Protein 6RZ0 (pdb70)

InterPro domains:
  IPR001279 Metallo-beta-lactamase [PF00753] (13-165)
  IPR001279 Metallo-beta-lactamase [SM00849] (11-165)
  IPR017782 Hydroxyacylglutathione hydrolase [MF_01374] (1-251)
  IPR017782 Hydroxyacylglutathione hydrolase [PIRSF005457] (3-251)
  IPR017782 Hydroxyacylglutathione hydrolase [TIGR03413] (4-251)
  IPR032282 Hydroxyacylglutathione hydrolase, C-terminal domain [PF16123] (166-251)
  IPR035680 Hydroxyacylglutathione hydrolase, MBL domain [cd07723] (6-165)
  IPR036866 Ribonuclease Z/Hydroxyacylglutathione hydrolase-like [G3DSA:3.60.15.10] (1-251)
  IPR036866 Ribonuclease Z/Hydroxyacylglutathione hydrolase-like [SSF56281] (1-251)
  IPR050110 Glyoxalase II family hydroxyacylglutathione hydrolases [PTHR43705] (1-251)

GO terms:
  GO:0004416 hydroxyacylglutathione hydrolase activity (F, EXP)
  GO:0008270 zinc ion binding (F, IDA)
  GO:0004416 hydroxyacylglutathione hydrolase activity (F, IDA)
  GO:0009408 response to heat (P, IMP)

Organism: Escherichia coli (strain K12) (NCBI:txid83333)

Foldseek 3Di:
DDWDWFDDDPWWTWIWDADPVQEIETEQQLDQVSVVVVCVVRVHQYAEYEYFAADNSRQNNQVVVCVVRVNYAYEYDPRCPVRRHDHYDAAQDWDQDPNFIWHWHAQAFLHRRGIWTCTPQEIEREQADDQQEGHQRPHDDLLSSLVSVVVVLPPDQQHWYDYTGQCNLVSLVLLCVQVVPQPLSVVVNVVVVVCVVVPHGPGGDGSNSSCRHRVLNCLVPVSSQVSVCVPPHDDDSSVVSVVSSVSSVVD

Secondary structure (DSSP, 8-state):
-EEEEEEETTTEEEEEEE-TT-EEEEE--S-HHHHHHHHHHHT-EEEEEE--S--HHHHTTHHHHHHH-TT-EEEE-GGGGGGT-SEE--TT-EEEETTEEEEEEE--SSSTT-EEEEETTEEEEETTEETTEE---SSS-HHHHHHHHHHHHTS-TT-EEEESB--HHHHHHHHHHH-TT-HHHHHHHHHHHHHHHTT-----EEHHHHHHH-GGG-TT-HHHHHHHHTTS---SHHHHHHHHHHHHHH-

Structure (mmCIF, N/CA/C/O backbone):
data_6RZ0
#
_entry.id   6RZ0
#
_cell.length_a   59.382
_cell.length_b   63.383
_cell.length_c   72.726
_cell.angle_alpha   90.000
_cell.angle_beta   90.000
_cell.angle_gamma   90.000
#
_symmetry.space_group_name_H-M   'P 21 21 21'
#
loop_
_entity.id
_entity.type
_entity.pdbx_description
1 po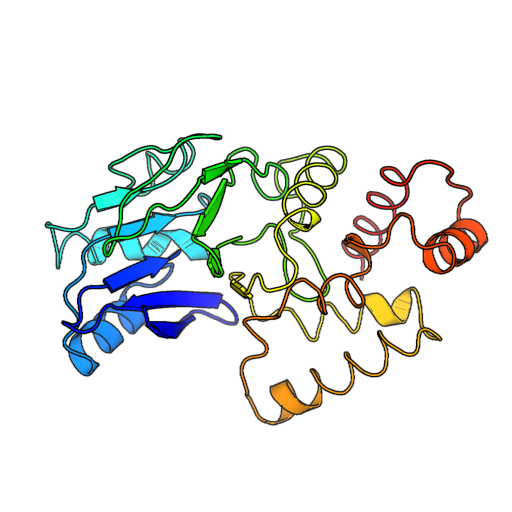lymer 'Hydroxyacylglutathione hydrolase GloB'
2 non-polymer GLYCEROL
3 non-polymer 'ZINC ION'
4 non-polymer '3-CYCLOHEXYL-1-PROPYLSULFONIC ACID'
5 non-polymer 'CHLORIDE ION'
6 water water
#
loop_
_atom_site.group_PDB
_atom_site.id
_atom_site.type_symbol
_atom_site.label_atom_id
_atom_site.label_alt_id
_atom_site.label_comp_id
_atom_site.label_asym_id
_atom_site.label_entity_id
_atom_site.label_seq_id
_atom_site.pdbx_PDB_ins_code
_atom_site.Cartn_x
_atom_site.Cartn_y
_atom_site.Cartn_z
_atom_site.occupancy
_atom_site.B_iso_or_equiv
_atom_site.auth_seq_id
_atom_site.auth_comp_id
_atom_site.auth_asym_id
_atom_site.auth_atom_id
_atom_site.pdbx_PDB_model_num
ATOM 1 N N . MET A 1 1 ? 33.981 29.280 40.002 1.00 15.51 1 MET A N 1
ATOM 2 C CA . MET A 1 1 ? 34.051 30.122 38.776 1.00 12.78 1 MET A CA 1
ATOM 3 C C . MET A 1 1 ? 34.008 29.226 37.541 1.00 13.37 1 MET A C 1
ATOM 4 O O . MET A 1 1 ? 34.302 28.028 37.607 1.00 16.15 1 MET A O 1
ATOM 20 N N . ASN A 1 2 ? 33.623 29.811 36.414 1.00 10.74 2 ASN A N 1
ATOM 21 C CA . ASN A 1 2 ? 33.520 29.111 35.147 1.00 9.43 2 ASN A CA 1
ATOM 22 C C . ASN A 1 2 ? 34.374 29.821 34.111 1.00 6.96 2 ASN A C 1
ATOM 23 O O . ASN A 1 2 ? 34.295 31.042 33.975 1.00 6.59 2 ASN A O 1
ATOM 34 N N . LEU A 1 3 ? 35.187 29.052 33.387 1.00 7.14 3 LEU A N 1
ATOM 35 C CA . LEU A 1 3 ? 36.125 29.593 32.418 1.00 6.42 3 LEU A CA 1
ATOM 36 C C . LEU A 1 3 ? 35.529 29.591 31.015 1.00 6.42 3 LEU A C 1
ATOM 37 O O . LEU A 1 3 ? 34.872 28.630 30.602 1.00 8.98 3 LEU A O 1
ATOM 53 N N . ASN A 1 4 ? 35.763 30.677 30.294 1.00 6.11 4 ASN A N 1
ATOM 54 C CA . ASN A 1 4 ? 35.307 30.890 28.935 1.00 6.29 4 ASN A CA 1
ATOM 55 C C . ASN A 1 4 ? 36.474 31.429 28.125 1.00 5.85 4 ASN A C 1
ATOM 56 O O . ASN A 1 4 ? 37.318 32.142 28.657 1.00 6.38 4 ASN A O 1
ATOM 67 N N . SER A 1 5 ? 36.496 31.121 26.831 1.00 6.50 5 SER A N 1
ATOM 68 C CA . SER A 1 5 ? 37.469 31.713 25.920 1.00 7.47 5 SER A CA 1
ATOM 69 C C . SER A 1 5 ? 36.760 32.503 24.829 1.00 6.57 5 SER A C 1
ATOM 70 O O . SER A 1 5 ? 35.726 32.070 24.307 1.00 9.14 5 SER A O 1
ATOM 78 N N . ILE A 1 6 ? 37.326 33.650 24.471 1.00 6.16 6 ILE A N 1
ATOM 79 C CA . ILE A 1 6 ? 36.834 34.473 23.373 1.00 6.31 6 ILE A CA 1
ATOM 80 C C . ILE A 1 6 ? 37.980 34.644 22.387 1.00 6.15 6 ILE A C 1
ATOM 81 O O . ILE A 1 6 ? 38.992 35.265 22.731 1.00 6.44 6 ILE A O 1
ATOM 97 N N . PRO A 1 7 ? 37.890 34.121 21.171 1.00 6.35 7 PRO A N 1
ATOM 98 C CA . PRO A 1 7 ? 38.973 34.339 20.207 1.00 6.90 7 PRO A CA 1
ATOM 99 C C . PRO A 1 7 ? 39.026 35.787 19.760 1.00 6.44 7 PRO A C 1
ATOM 100 O O . PRO A 1 7 ? 37.998 36.469 19.656 1.00 7.66 7 PRO A O 1
ATOM 111 N N . ALA A 1 8 ? 40.235 36.256 19.475 1.00 6.28 8 ALA A N 1
ATOM 112 C CA . ALA A 1 8 ? 40.416 37.602 18.944 1.00 6.58 8 ALA A CA 1
ATOM 113 C C . ALA A 1 8 ? 41.602 37.603 17.991 1.00 6.01 8 ALA A C 1
ATOM 114 O O . ALA A 1 8 ? 42.528 36.790 18.117 1.00 6.51 8 ALA A O 1
ATOM 121 N N . PHE A 1 9 ? 41.569 38.531 17.029 1.00 6.88 9 PHE A N 1
ATOM 122 C CA . PHE A 1 9 ? 42.643 38.663 16.048 1.00 8.00 9 PHE A CA 1
ATOM 123 C C . PHE A 1 9 ? 42.879 37.317 15.373 1.00 7.92 9 PHE A C 1
ATOM 124 O O . PHE A 1 9 ? 41.909 36.629 15.033 1.00 9.31 9 PHE A O 1
ATOM 141 N N . ASP A 1 10 ? 44.128 36.934 15.145 1.00 7.96 10 ASP A N 1
ATOM 142 C CA . ASP A 1 10 ? 44.394 35.690 14.439 1.00 8.36 10 ASP A CA 1
ATOM 143 C C . ASP A 1 10 ? 44.553 34.498 15.367 1.00 7.73 10 ASP A C 1
ATOM 144 O O . ASP A 1 10 ? 44.217 33.372 14.979 1.00 8.58 10 ASP A O 1
ATOM 153 N N . ASP A 1 11 ? 45.062 34.718 16.572 1.00 6.60 11 ASP A N 1
ATOM 154 C CA . ASP A 1 11 ? 45.390 33.593 17.447 1.00 6.15 11 ASP A CA 1
ATOM 155 C C . ASP A 1 11 ? 45.374 34.007 18.914 1.00 5.72 11 ASP A C 1
ATOM 156 O O . ASP A 1 11 ? 45.951 33.289 19.738 1.00 7.31 11 ASP A O 1
ATOM 165 N N . ASN A 1 12 ? 44.740 35.116 19.279 1.00 5.42 12 ASN A N 1
ATOM 166 C CA . ASN A 1 12 ? 44.594 35.459 20.681 1.00 5.20 12 ASN A CA 1
ATOM 167 C C . ASN A 1 12 ? 43.359 34.807 21.286 1.00 4.80 12 ASN A C 1
ATOM 168 O O . ASN A 1 12 ? 42.356 34.578 20.612 1.00 5.51 12 ASN A O 1
ATOM 179 N N . TYR A 1 13 ? 43.438 34.550 22.587 1.00 5.14 13 TYR A N 1
ATOM 180 C CA . TYR A 1 13 ? 42.269 34.252 23.402 1.00 5.06 13 TYR A CA 1
ATOM 181 C C . TYR A 1 13 ? 42.142 35.287 24.507 1.00 4.55 13 TYR A C 1
ATOM 182 O O . TYR A 1 13 ? 43.130 35.633 25.165 1.00 5.15 13 TYR A O 1
ATOM 200 N N . ILE A 1 14 ? 40.916 35.755 24.700 1.00 4.67 14 ILE A N 1
ATOM 201 C CA . ILE A 1 14 ? 40.535 36.619 25.806 1.00 4.60 14 ILE A CA 1
ATOM 202 C C . ILE A 1 14 ? 39.802 35.699 26.776 1.00 4.66 14 ILE A C 1
ATOM 203 O O . ILE A 1 14 ? 38.669 35.280 26.509 1.00 5.89 14 ILE A O 1
ATOM 219 N N . TRP A 1 15 ? 40.460 35.322 27.871 1.00 4.65 15 TRP A N 1
ATOM 220 C CA . TRP A 1 15 ? 39.836 34.455 28.866 1.00 4.45 15 TRP A CA 1
ATOM 221 C C . TRP A 1 15 ? 38.873 35.265 29.718 1.00 4.45 15 TRP A C 1
ATOM 222 O O . TRP A 1 15 ? 39.152 36.412 30.065 1.00 5.01 15 TRP A O 1
ATOM 243 N N . VAL A 1 16 ? 37.751 34.655 30.068 1.00 4.60 16 VAL A N 1
ATOM 244 C CA . VAL A 1 16 ? 36.769 35.259 30.956 1.00 4.96 16 VAL A CA 1
ATOM 245 C C . VAL A 1 16 ? 36.390 34.233 32.010 1.00 4.81 16 VAL A C 1
ATOM 246 O O . VAL A 1 16 ? 36.035 33.101 31.672 1.00 6.18 16 VAL A O 1
ATOM 259 N N . LEU A 1 17 ? 36.471 34.613 33.277 1.00 5.04 17 LEU A N 1
ATOM 260 C CA . LEU A 1 17 ? 35.888 33.830 34.351 1.00 5.20 17 LEU A CA 1
ATOM 261 C C . LEU A 1 17 ? 34.576 34.482 34.754 1.00 5.47 17 LEU A C 1
ATOM 262 O O . LEU A 1 17 ? 34.502 35.706 34.873 1.00 5.62 17 LEU A O 1
ATOM 278 N N . ASN A 1 18 ? 33.543 33.674 34.978 1.00 6.06 18 ASN A N 1
ATOM 279 C CA . ASN A 1 18 ? 32.284 34.196 35.490 1.00 6.90 18 ASN A CA 1
ATOM 280 C C . ASN A 1 18 ? 31.860 33.427 36.732 1.00 7.32 18 ASN A C 1
ATOM 281 O O . ASN A 1 18 ? 32.163 32.236 36.887 1.00 8.31 18 ASN A O 1
ATOM 292 N N . ASP A 1 19 ? 31.164 34.122 37.632 1.00 7.54 19 ASP A N 1
ATOM 293 C CA . ASP A 1 19 ? 30.546 33.484 38.784 1.00 9.22 19 ASP A CA 1
ATOM 294 C C . ASP A 1 19 ? 29.107 33.093 38.452 1.00 9.12 19 ASP A C 1
ATOM 295 O O . ASP A 1 19 ? 28.612 33.303 37.342 1.00 8.99 19 ASP A O 1
ATOM 304 N N . GLU A 1 20 ? 28.419 32.497 39.429 1.00 10.58 20 GLU A N 1
ATOM 305 C CA . GLU A 1 20 ? 27.101 31.939 39.155 1.00 12.64 20 GLU A CA 1
ATOM 306 C C . GLU A 1 20 ? 26.096 33.020 38.785 1.00 12.07 20 GLU A C 1
ATOM 307 O O . GLU A 1 20 ? 25.161 32.757 38.020 1.00 16.99 20 GLU A O 1
ATOM 314 N N . ALA A 1 21 ? 26.267 34.232 39.304 1.00 11.05 21 ALA A N 1
ATOM 315 C CA . ALA A 1 21 ? 25.364 35.326 38.985 1.00 12.28 21 ALA A CA 1
ATOM 316 C C . ALA A 1 21 ? 25.694 35.989 37.662 1.00 11.35 21 ALA A C 1
ATOM 317 O O . ALA A 1 21 ? 24.908 36.824 37.191 1.00 14.27 21 ALA A O 1
ATOM 324 N N . GLY A 1 22 ? 26.827 35.657 37.064 1.00 9.15 22 GLY A N 1
ATOM 325 C CA . GLY A 1 22 ? 27.237 36.271 35.825 1.00 9.32 22 GLY A CA 1
ATOM 326 C C . GLY A 1 22 ? 28.239 37.391 35.951 1.00 6.76 22 GLY A C 1
ATOM 327 O O . GLY A 1 22 ? 28.595 37.993 34.931 1.00 7.41 22 GLY A O 1
ATOM 331 N N A ARG A 1 23 ? 28.691 37.719 37.160 0.60 6.73 23 ARG A N 1
ATOM 332 N N B ARG A 1 23 ? 28.720 37.695 37.153 0.40 6.36 23 ARG A N 1
ATOM 333 C CA A ARG A 1 23 ? 29.792 38.665 37.276 0.60 6.18 23 ARG A CA 1
ATOM 334 C CA B ARG A 1 23 ? 29.798 38.665 37.277 0.40 6.18 23 ARG A CA 1
ATOM 335 C C A ARG A 1 23 ? 31.006 38.073 36.573 0.60 5.58 23 ARG A C 1
ATOM 336 C C B ARG A 1 23 ? 31.061 38.086 36.657 0.40 6.27 23 ARG A C 1
ATOM 337 O O A ARG A 1 23 ? 31.194 36.850 36.561 0.60 6.62 23 ARG A O 1
ATOM 338 O O B ARG A 1 23 ? 31.350 36.894 36.814 0.40 5.36 23 ARG A O 1
ATOM 379 N N . CYS A 1 24 ? 31.837 38.927 35.977 1.00 5.27 24 CYS A N 1
ATOM 380 C CA . CYS A 1 24 ? 32.931 38.408 35.176 1.00 5.45 24 CYS A CA 1
ATOM 381 C C . CYS A 1 24 ? 34.222 39.203 35.280 1.00 4.88 24 CYS A C 1
ATOM 382 O O . CYS A 1 24 ? 34.247 40.409 35.546 1.00 6.04 24 CYS A O 1
ATOM 390 N N . LEU A 1 25 ? 35.302 38.458 35.065 1.00 4.70 25 LEU A N 1
ATOM 391 C CA . LEU A 1 25 ? 36.676 38.921 35.003 1.00 4.66 25 LEU A CA 1
ATOM 392 C C . LEU A 1 25 ? 37.173 38.650 33.592 1.00 4.55 25 LEU A C 1
ATOM 393 O O . LEU A 1 25 ? 37.047 37.527 33.099 1.00 5.42 25 LEU A O 1
ATOM 409 N N . ILE A 1 26 ? 37.739 39.662 32.952 1.00 4.16 26 ILE A N 1
ATOM 410 C CA . ILE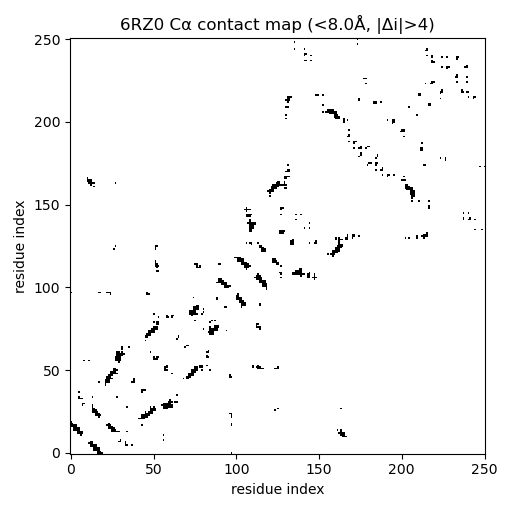 A 1 26 ? 38.163 39.615 31.557 1.00 4.20 26 ILE A CA 1
ATOM 411 C C . ILE A 1 26 ? 39.674 39.788 31.514 1.00 4.20 26 ILE A C 1
ATOM 412 O O . ILE A 1 26 ? 40.192 40.774 32.051 1.00 5.03 26 ILE A O 1
ATOM 428 N N . VAL A 1 27 ? 40.385 38.870 30.863 1.00 4.11 27 VAL A N 1
ATOM 429 C CA . VAL A 1 27 ? 41.844 38.871 30.869 1.00 4.35 27 VAL A CA 1
ATOM 430 C C . VAL A 1 27 ? 42.365 39.262 29.488 1.00 3.94 27 VAL A C 1
ATOM 431 O O . VAL A 1 27 ? 42.056 38.604 28.490 1.00 4.66 27 VAL A O 1
ATOM 444 N N . ASP A 1 28 ? 43.173 40.318 29.439 1.00 4.26 28 ASP A N 1
ATOM 445 C CA . ASP A 1 28 ? 43.870 40.744 28.226 1.00 4.50 28 ASP A CA 1
ATOM 446 C C . ASP A 1 28 ? 42.940 40.943 27.025 1.00 4.12 28 ASP A C 1
ATOM 447 O O . ASP A 1 28 ? 43.133 40.327 25.972 1.00 4.70 28 ASP A O 1
ATOM 456 N N . PRO A 1 29 ? 41.950 41.817 27.145 1.00 4.00 29 PRO A N 1
ATOM 457 C CA . PRO A 1 29 ? 41.042 42.079 26.020 1.00 5.09 29 PRO A CA 1
ATOM 458 C C . PRO A 1 29 ? 41.669 42.986 24.974 1.00 5.00 29 PRO A C 1
ATOM 459 O O . PRO A 1 29 ? 41.602 44.219 25.079 1.00 6.21 29 PRO A O 1
ATOM 470 N N . GLY A 1 30 ? 42.278 42.401 23.942 1.00 5.14 30 GLY A N 1
ATOM 471 C CA . GLY A 1 30 ? 42.914 43.202 22.918 1.00 6.26 30 GLY A CA 1
ATOM 472 C C . GLY A 1 30 ? 41.955 43.818 21.927 1.00 5.89 30 GLY A C 1
ATOM 473 O O . GLY A 1 30 ? 42.300 44.814 21.282 1.00 6.82 30 GLY A O 1
ATOM 477 N N A ASP A 1 31 ? 40.775 43.226 21.764 0.70 6.07 31 ASP A N 1
ATOM 478 N N B ASP A 1 31 ? 40.748 43.262 21.818 0.30 6.03 31 ASP A N 1
ATOM 479 C CA A ASP A 1 31 ? 39.732 43.720 20.873 0.70 7.19 31 ASP A CA 1
ATOM 480 C CA B ASP A 1 31 ? 39.734 43.710 20.866 0.30 6.82 31 ASP A CA 1
ATOM 481 C C A ASP A 1 31 ? 38.450 43.757 21.688 0.70 6.55 31 ASP A C 1
ATOM 482 C C B ASP A 1 31 ? 38.400 43.741 21.602 0.30 6.82 31 ASP A C 1
ATOM 483 O O A ASP A 1 31 ? 38.018 42.724 22.211 0.70 7.14 31 ASP A O 1
ATOM 484 O O B ASP A 1 31 ? 37.852 42.687 21.936 0.30 6.33 31 ASP A O 1
ATOM 501 N N . ALA A 1 32 ? 37.849 44.937 21.811 1.00 6.71 32 ALA A N 1
ATOM 502 C CA . ALA A 1 32 ? 36.658 45.056 22.639 1.00 7.49 32 ALA A CA 1
ATOM 503 C C . ALA A 1 32 ? 35.448 44.402 21.987 1.00 7.37 32 ALA A C 1
ATOM 504 O O . ALA A 1 32 ? 34.549 43.927 22.692 1.00 8.03 32 ALA A O 1
ATOM 511 N N . GLU A 1 33 ? 35.389 44.370 20.658 1.00 7.96 33 GLU A N 1
ATOM 512 C CA . GLU A 1 33 ? 34.158 43.969 19.978 1.00 8.85 33 GLU A CA 1
ATOM 513 C C . GLU A 1 33 ? 33.704 42.563 20.342 1.00 7.64 33 GLU A C 1
ATOM 514 O O . GLU A 1 33 ? 32.533 42.393 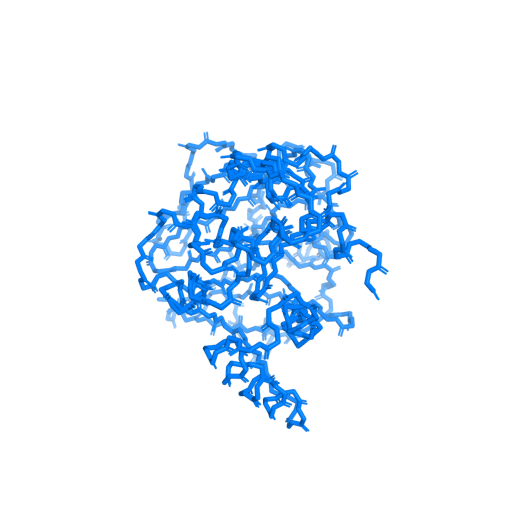20.730 1.00 8.09 33 GLU A O 1
ATOM 526 N N . PRO A 1 34 ? 34.534 41.525 20.235 1.00 7.51 34 PRO A N 1
ATOM 527 C CA . PRO A 1 34 ? 34.045 40.188 20.610 1.00 8.41 34 PRO A CA 1
ATOM 528 C C . PRO A 1 34 ? 33.748 40.068 22.090 1.00 6.59 34 PRO A C 1
ATOM 529 O O . PRO A 1 34 ? 32.918 39.233 22.476 1.00 7.67 34 PRO A O 1
ATOM 540 N N . VAL A 1 35 ? 34.399 40.880 22.926 1.00 6.72 35 VAL A N 1
ATOM 541 C CA . VAL A 1 35 ? 34.115 40.855 24.360 1.00 6.46 35 VAL A CA 1
ATOM 542 C C . VAL A 1 35 ? 32.745 41.456 24.636 1.00 6.41 35 VAL A C 1
ATOM 543 O O . VAL A 1 35 ? 31.938 40.884 25.377 1.00 6.58 35 VAL A O 1
ATOM 556 N N . LEU A 1 36 ? 32.459 42.625 24.053 1.00 6.80 36 LEU A N 1
ATOM 557 C CA . LEU A 1 36 ? 31.145 43.234 24.213 1.00 7.31 36 LEU A CA 1
ATOM 558 C C . LEU A 1 36 ? 30.057 42.294 23.722 1.00 7.27 36 LEU A C 1
ATOM 559 O O . LEU A 1 36 ? 28.992 42.176 24.346 1.00 7.87 36 LEU A O 1
ATOM 575 N N . ASN A 1 37 ? 30.303 41.608 22.600 1.00 7.61 37 ASN A N 1
ATOM 576 C CA . ASN A 1 37 ? 29.313 40.676 22.082 1.00 8.47 37 ASN A CA 1
ATOM 577 C C . ASN A 1 37 ? 29.078 39.528 23.054 1.00 7.66 37 ASN A C 1
ATOM 578 O O . ASN A 1 37 ? 27.932 39.128 23.283 1.00 8.32 37 ASN A O 1
ATOM 589 N N . ALA A 1 38 ? 30.149 38.983 23.629 1.00 7.63 38 ALA A N 1
ATOM 590 C CA . ALA A 1 38 ? 30.003 37.865 24.558 1.00 7.60 38 ALA A CA 1
ATOM 591 C C . ALA A 1 38 ? 29.344 38.308 25.860 1.00 6.73 38 ALA A C 1
ATOM 592 O O . ALA A 1 38 ? 28.546 37.564 26.440 1.00 7.39 38 ALA A O 1
ATOM 599 N N . ILE A 1 39 ? 29.682 39.503 26.350 1.00 6.32 39 ILE A N 1
ATOM 600 C CA . ILE A 1 39 ? 29.034 40.013 27.556 1.00 6.72 39 ILE A CA 1
ATOM 601 C C . ILE A 1 39 ? 27.528 40.075 27.346 1.00 7.19 39 ILE A C 1
ATOM 602 O O . ILE A 1 39 ? 26.738 39.634 28.193 1.00 7.61 39 ILE A O 1
ATOM 618 N N . ALA A 1 40 ? 27.103 40.621 26.204 1.00 7.60 40 ALA A N 1
ATOM 619 C CA . ALA A 1 40 ? 25.678 40.738 25.925 1.00 8.65 40 ALA A CA 1
ATOM 620 C C . ALA A 1 40 ? 25.035 39.368 25.756 1.00 9.16 40 ALA A C 1
ATOM 621 O O . ALA A 1 40 ? 23.946 39.120 26.286 1.00 10.59 40 ALA A O 1
ATOM 628 N N . ALA A 1 41 ? 25.690 38.459 25.028 1.00 8.76 41 ALA A N 1
ATOM 629 C CA . ALA A 1 41 ? 25.088 37.161 24.757 1.00 9.87 41 ALA A CA 1
ATOM 630 C C . ALA A 1 41 ? 24.901 36.354 26.032 1.00 9.30 41 ALA A C 1
ATOM 631 O O . ALA A 1 41 ? 23.963 35.553 26.132 1.00 12.02 41 ALA A O 1
ATOM 638 N N . ASN A 1 42 ? 25.776 36.543 27.009 1.00 8.93 42 ASN A N 1
ATOM 639 C CA . ASN A 1 42 ? 25.747 35.781 28.248 1.00 9.97 42 ASN A CA 1
ATOM 640 C C . ASN A 1 42 ? 25.182 36.558 29.420 1.00 9.73 42 ASN A C 1
ATOM 641 O O . ASN A 1 42 ? 25.118 36.018 30.532 1.00 11.91 42 ASN A O 1
ATOM 652 N N . ASN A 1 43 ? 24.763 37.794 29.199 1.00 8.70 43 ASN A N 1
ATOM 653 C CA . ASN A 1 43 ? 24.255 38.658 30.262 1.00 9.38 43 ASN A CA 1
ATOM 654 C C . ASN A 1 43 ? 25.264 38.840 31.392 1.00 9.07 43 ASN A C 1
ATOM 655 O O . ASN A 1 43 ? 24.883 38.993 32.561 1.00 10.96 43 ASN A O 1
ATOM 666 N N . TRP A 1 44 ? 26.544 38.872 31.058 1.00 6.76 44 TRP A N 1
ATOM 667 C CA . TRP A 1 44 ? 27.557 39.027 32.083 1.00 6.51 44 TRP A CA 1
ATOM 668 C C . TRP A 1 44 ? 27.552 40.442 32.657 1.00 5.80 44 TRP A C 1
ATOM 669 O O . TRP A 1 44 ? 27.135 41.416 32.013 1.00 6.84 44 TRP A O 1
ATOM 690 N N . GLN A 1 45 ? 28.051 40.538 33.892 1.00 5.66 45 GLN A N 1
ATOM 691 C CA . GLN A 1 45 ? 28.163 41.791 34.638 1.00 5.66 45 GLN A CA 1
ATOM 692 C C . GLN A 1 45 ? 29.643 42.050 34.879 1.00 5.41 45 GLN A C 1
ATOM 693 O O . GLN A 1 45 ? 30.223 41.537 35.850 1.00 6.13 45 GLN A O 1
ATOM 707 N N . PRO A 1 46 ? 30.299 42.835 34.033 1.00 5.55 46 PRO A N 1
ATOM 708 C CA . PRO A 1 46 ? 31.752 42.995 34.168 1.00 5.71 46 PRO A CA 1
ATOM 709 C C . PRO A 1 46 ? 32.143 43.603 35.506 1.00 5.29 46 PRO A C 1
ATOM 710 O O . PRO A 1 46 ? 31.586 44.616 35.940 1.00 6.76 46 PRO A O 1
ATOM 721 N N . GLU A 1 47 ? 33.132 42.984 36.145 1.00 5.14 47 GLU A N 1
ATOM 722 C CA . GLU A 1 47 ? 33.694 43.456 37.399 1.00 5.18 47 GLU A CA 1
ATOM 723 C C . GLU A 1 47 ? 35.115 43.953 37.239 1.00 4.65 47 GLU A C 1
ATOM 724 O O . GLU A 1 47 ? 35.482 44.993 37.799 1.00 5.24 47 GLU A O 1
ATOM 736 N N . ALA A 1 48 ? 35.931 43.242 36.472 1.00 4.74 48 ALA A N 1
ATOM 737 C CA . ALA A 1 48 ? 37.349 43.534 36.431 1.00 4.74 48 ALA A CA 1
ATOM 738 C C . ALA A 1 48 ? 37.957 43.101 35.110 1.00 4.29 48 ALA A C 1
ATOM 739 O O . ALA A 1 48 ? 37.476 42.171 34.452 1.00 4.71 48 ALA A O 1
ATOM 746 N N . ILE A 1 49 ? 39.025 43.797 34.749 1.00 4.09 49 ILE A N 1
ATOM 747 C CA . ILE A 1 49 ? 39.944 43.390 33.695 1.00 4.06 49 ILE A CA 1
ATOM 748 C C . ILE A 1 49 ? 41.304 43.155 34.333 1.00 3.97 49 ILE A C 1
ATOM 749 O O . ILE A 1 49 ? 41.736 43.939 35.189 1.00 4.57 49 ILE A O 1
ATOM 765 N N . PHE A 1 50 ? 41.971 42.075 33.937 1.00 3.90 50 PHE A N 1
ATOM 766 C CA . PHE A 1 50 ? 43.375 41.850 34.253 1.00 4.00 50 PHE A CA 1
ATOM 767 C C . PHE A 1 50 ? 44.198 42.031 32.986 1.00 4.12 50 PHE A C 1
ATOM 768 O O . PHE A 1 50 ? 43.880 41.433 31.950 1.00 4.62 50 PHE A O 1
ATOM 785 N N . LEU A 1 51 ? 45.274 42.811 33.073 1.00 3.82 51 LEU A N 1
ATOM 786 C CA . LEU A 1 51 ? 46.253 42.937 31.999 1.00 4.06 51 LEU A CA 1
ATOM 787 C C . LEU A 1 51 ? 47.566 42.304 32.437 1.00 3.94 51 LEU A C 1
ATOM 788 O O . LEU A 1 51 ? 48.033 42.538 33.561 1.00 4.19 51 LEU A O 1
ATOM 804 N N . THR A 1 52 ? 48.170 41.510 31.551 1.00 3.88 52 THR A N 1
ATOM 805 C CA . THR A 1 52 ? 49.453 40.887 31.864 1.00 4.33 52 THR A CA 1
ATOM 806 C C . THR A 1 52 ? 50.644 41.709 31.392 1.00 4.05 52 THR A C 1
ATOM 807 O O . THR A 1 52 ? 51.724 41.625 31.999 1.00 4.38 52 THR A O 1
ATOM 818 N N . HIS A 1 53 ? 50.492 42.468 30.313 1.00 4.07 53 HIS A N 1
ATOM 819 C CA . HIS A 1 53 ? 51.594 43.219 29.706 1.00 4.35 53 HIS A CA 1
ATOM 820 C C . HIS A 1 53 ? 51.017 44.206 28.705 1.00 4.46 53 HIS A C 1
ATOM 821 O O . HIS A 1 53 ? 49.813 44.204 28.433 1.00 5.31 53 HIS A O 1
ATOM 835 N N . HIS A 1 54 ? 51.887 45.051 28.148 1.00 4.97 54 HIS A N 1
ATOM 836 C CA . HIS A 1 54 ? 51.427 46.258 27.461 1.00 4.97 54 HIS A CA 1
ATOM 837 C C . HIS A 1 54 ? 51.136 46.097 25.968 1.00 5.21 54 HIS A C 1
ATOM 838 O O . HIS A 1 54 ? 50.685 47.062 25.345 1.00 6.02 54 HIS A O 1
ATOM 852 N N . HIS A 1 55 ? 51.355 44.928 25.382 1.00 4.81 55 HIS A N 1
ATOM 853 C CA . HIS A 1 55 ? 51.203 44.787 23.936 1.00 5.20 55 HIS A CA 1
ATOM 854 C C . HIS A 1 55 ? 49.765 45.013 23.478 1.00 4.87 55 HIS A C 1
ATOM 855 O O . HIS A 1 55 ? 48.802 44.620 24.146 1.00 4.91 55 HIS A O 1
ATOM 869 N N . HIS A 1 56 ? 49.642 45.604 22.286 1.00 5.19 56 HIS A N 1
ATOM 870 C CA . HIS A 1 56 ? 48.350 46.013 21.731 1.00 6.09 56 HIS A CA 1
ATOM 871 C C . HIS A 1 56 ? 47.341 44.878 21.692 1.00 5.11 56 HIS A C 1
ATOM 872 O O . HIS A 1 56 ? 46.137 45.103 21.903 1.00 5.76 56 HIS A O 1
ATOM 886 N N . ASP A 1 57 ? 47.797 43.659 21.401 1.00 4.88 57 ASP A N 1
ATOM 887 C CA . ASP A 1 57 ? 46.889 42.522 21.279 1.00 5.48 57 ASP A CA 1
ATOM 888 C C . ASP A 1 57 ? 46.331 42.066 22.623 1.00 4.97 57 ASP A C 1
ATOM 889 O O . ASP A 1 57 ? 45.445 41.196 22.641 1.00 6.09 57 ASP A O 1
ATOM 898 N N . HIS A 1 58 ? 46.803 42.645 23.728 1.00 4.81 58 HIS A N 1
ATOM 899 C CA . HIS A 1 58 ? 46.312 42.356 25.069 1.00 5.34 58 HIS A CA 1
ATOM 900 C C . HIS A 1 58 ? 45.546 43.510 25.691 1.00 5.06 58 HIS A C 1
ATOM 901 O O . HIS A 1 58 ? 44.735 43.269 26.590 1.00 5.81 58 HIS A O 1
ATOM 915 N N . VAL A 1 59 ? 45.752 44.742 25.228 1.00 5.42 59 VAL A N 1
ATOM 916 C CA . VAL A 1 59 ? 45.231 45.918 25.919 1.00 5.45 59 VAL A CA 1
ATOM 917 C C . VAL A 1 59 ? 44.302 46.770 25.075 1.00 5.23 59 VAL A C 1
ATOM 918 O O . VAL A 1 59 ? 43.663 47.677 25.627 1.00 5.90 59 VAL A O 1
ATOM 931 N N . GLY A 1 60 ? 44.203 46.537 23.767 1.00 5.57 60 GLY A N 1
ATOM 932 C CA . GLY A 1 60 ? 43.541 47.495 22.902 1.00 6.81 60 GLY A CA 1
ATOM 933 C C . GLY A 1 60 ? 42.064 47.698 23.171 1.00 6.29 60 GLY A C 1
ATOM 934 O O . GLY A 1 60 ? 41.517 48.735 22.781 1.00 8.35 60 GLY A O 1
ATOM 938 N N . GLY A 1 61 ? 41.397 46.740 23.804 1.00 5.43 61 GLY A N 1
ATOM 939 C CA . GLY A 1 61 ? 39.976 46.846 24.061 1.00 6.13 61 GLY A CA 1
ATOM 940 C C . GLY A 1 61 ? 39.594 47.501 25.367 1.00 5.42 61 GLY A C 1
ATOM 941 O O . GLY A 1 61 ? 38.402 47.679 25.639 1.00 6.16 61 GLY A O 1
ATOM 945 N N . VAL A 1 62 ? 40.572 47.888 26.189 1.00 5.91 62 VAL A N 1
ATOM 946 C CA . VAL A 1 62 ? 40.268 48.360 27.540 1.00 6.10 62 VAL A CA 1
ATOM 947 C C . VAL A 1 62 ? 39.414 49.620 27.503 1.00 6.35 62 VAL A C 1
ATOM 948 O O . VAL A 1 62 ? 38.412 49.723 28.219 1.00 7.00 62 VAL A O 1
ATOM 961 N N . LYS A 1 63 ? 39.811 50.612 26.704 1.00 7.73 63 LYS A N 1
ATOM 962 C CA . LYS A 1 63 ? 39.138 51.908 26.747 1.00 9.15 63 LYS A CA 1
ATOM 963 C C . LYS A 1 63 ? 37.654 51.763 26.445 1.00 8.27 63 LYS A C 1
ATOM 964 O O . LYS A 1 63 ? 36.803 52.330 27.144 1.00 8.53 63 LYS A O 1
ATOM 983 N N . GLU A 1 64 ? 37.321 51.017 25.399 1.00 7.32 64 GLU A N 1
ATOM 984 C CA . GLU A 1 64 ? 35.924 50.874 25.036 1.00 8.06 64 GLU A CA 1
ATOM 985 C C . GLU A 1 64 ? 35.153 50.085 26.087 1.00 7.10 64 GLU A C 1
ATOM 986 O O . GLU A 1 64 ? 33.998 50.411 26.391 1.00 8.26 64 GLU A O 1
ATOM 998 N N . LEU A 1 65 ? 35.770 49.054 26.668 1.00 6.45 65 LEU A N 1
ATOM 999 C CA . LEU A 1 65 ? 35.084 48.287 27.707 1.00 5.82 65 LEU A CA 1
ATOM 1000 C C . LEU A 1 65 ? 34.769 49.144 28.929 1.00 5.71 65 LEU A C 1
ATOM 1001 O O . LEU A 1 65 ? 33.661 49.066 29.477 1.00 6.59 65 LEU A O 1
ATOM 1017 N N A VAL A 1 66 ? 35.722 49.966 29.372 0.80 6.26 66 VAL A N 1
ATOM 1018 N N B VAL A 1 66 ? 35.728 49.958 29.378 0.20 5.96 66 VAL A N 1
ATOM 1019 C CA A VAL A 1 66 ? 35.489 50.778 30.565 0.80 6.39 66 VAL A CA 1
ATOM 1020 C CA B VAL A 1 66 ? 35.486 50.777 30.563 0.20 6.32 66 VAL A CA 1
ATOM 1021 C C A VAL A 1 66 ? 34.547 51.938 30.263 0.80 6.98 66 VAL A C 1
ATOM 1022 C C B VAL A 1 66 ? 34.505 51.900 30.252 0.20 6.96 66 VAL A C 1
ATOM 1023 O O A VAL A 1 66 ? 33.856 52.429 31.159 0.80 8.38 66 VAL A O 1
ATOM 1024 O O B VAL A 1 66 ? 33.744 52.326 31.128 0.20 7.14 66 VAL A O 1
ATOM 1049 N N . GLU A 1 67 ? 34.491 52.393 29.011 1.00 7.42 67 GLU A N 1
ATOM 1050 C CA . GLU A 1 67 ? 33.515 53.415 28.651 1.00 8.41 67 GLU A CA 1
ATOM 1051 C C . GLU A 1 67 ? 32.099 52.865 28.770 1.00 7.47 67 GLU A C 1
ATOM 1052 O O . GLU A 1 67 ? 31.191 53.564 29.236 1.00 9.28 67 GLU A O 1
ATOM 1064 N N A LYS A 1 68 ? 31.903 51.603 28.370 0.50 7.43 68 LYS A N 1
ATOM 1065 N N B LYS A 1 68 ? 31.875 51.615 28.358 0.50 7.33 68 LYS A N 1
ATOM 1066 C CA A LYS A 1 68 ? 30.588 50.976 28.426 0.50 6.96 68 LYS A CA 1
ATOM 1067 C CA B LYS A 1 68 ? 30.529 51.061 28.475 0.50 7.95 68 LYS A CA 1
ATOM 1068 C C A LYS A 1 68 ? 30.240 50.493 29.831 0.50 6.92 68 LYS A C 1
ATOM 1069 C C B LYS A 1 68 ? 30.233 50.626 29.908 0.50 5.95 68 LYS A C 1
ATOM 1070 O O A LYS A 1 68 ? 29.058 50.466 30.194 0.50 8.00 68 LYS A O 1
ATOM 1071 O O B LYS A 1 68 ? 29.101 50.788 30.385 0.50 6.86 68 LYS A O 1
ATOM 1088 N N . PHE A 1 69 ? 31.253 50.146 30.630 1.00 5.74 69 PHE A N 1
ATOM 1089 C CA . PHE A 1 69 ? 31.088 49.566 31.967 1.00 5.70 69 PHE A CA 1
ATOM 1090 C C . PHE A 1 69 ? 32.077 50.275 32.887 1.00 5.60 69 PHE A C 1
ATOM 1091 O O . PHE A 1 69 ? 33.106 49.706 33.270 1.00 5.89 69 PHE A O 1
ATOM 1108 N N A PRO A 1 70 ? 31.786 51.528 33.258 0.60 5.70 70 PRO A N 1
ATOM 1109 N N B PRO A 1 70 ? 31.813 51.528 33.258 0.40 5.60 70 PRO A N 1
ATOM 1110 C CA A PRO A 1 70 ? 32.730 52.305 34.083 0.60 7.04 70 PRO A CA 1
ATOM 1111 C CA B PRO A 1 70 ? 32.789 52.278 34.070 0.40 7.32 70 PRO A CA 1
ATOM 1112 C C A PRO A 1 70 ? 32.998 51.695 35.444 0.60 6.23 70 PRO A C 1
ATOM 1113 C C B PRO A 1 70 ? 32.942 51.767 35.494 0.40 5.48 70 PRO A C 1
ATOM 1114 O O A PRO A 1 70 ? 34.011 52.037 36.075 0.60 6.24 70 PRO A O 1
ATOM 1115 O O B PRO A 1 70 ? 33.782 52.291 36.236 0.40 6.22 70 PRO A O 1
ATOM 1136 N N . GLN A 1 71 ? 32.135 50.795 35.912 1.00 5.75 71 GLN A N 1
ATOM 1137 C CA . GLN A 1 71 ? 32.380 50.092 37.163 1.00 5.49 71 GLN A CA 1
ATOM 1138 C C . GLN A 1 71 ? 33.628 49.209 37.126 1.00 5.67 71 GLN A C 1
ATOM 1139 O O . GLN A 1 71 ? 34.131 48.850 38.201 1.00 6.11 71 GLN A O 1
ATOM 1153 N N . ILE A 1 72 ? 34.133 48.836 35.950 1.00 5.27 72 ILE A N 1
ATOM 1154 C CA . ILE A 1 72 ? 35.270 47.918 35.875 1.00 4.83 72 ILE A CA 1
ATOM 1155 C C . ILE A 1 72 ? 36.496 48.512 36.554 1.00 4.79 72 ILE A C 1
ATOM 1156 O O . ILE A 1 72 ? 36.853 49.671 36.314 1.00 6.81 72 ILE A O 1
ATOM 1172 N N . VAL A 1 73 ? 37.180 47.705 37.359 1.00 4.59 73 VAL A N 1
ATOM 1173 C CA . VAL A 1 73 ? 38.537 47.998 37.808 1.00 4.48 73 VAL A CA 1
ATOM 1174 C C . VAL A 1 73 ? 39.499 47.278 36.876 1.00 4.45 73 VAL A C 1
ATOM 1175 O O . VAL A 1 73 ? 39.336 46.077 36.617 1.00 4.64 73 VAL A O 1
ATOM 1188 N N . VAL A 1 74 ? 40.487 48.003 36.352 1.00 4.16 74 VAL A N 1
ATOM 1189 C CA . VAL A 1 74 ? 41.490 47.439 35.453 1.00 4.38 74 VAL A CA 1
ATOM 1190 C C . VAL A 1 74 ? 42.772 47.237 36.253 1.00 4.42 74 VAL A C 1
ATOM 1191 O O . VAL A 1 74 ? 43.424 48.215 36.637 1.00 4.99 74 VAL A O 1
ATOM 1204 N N . TYR A 1 75 ? 43.118 45.989 36.528 1.00 4.34 75 TYR A N 1
ATOM 1205 C CA . TYR A 1 75 ? 44.356 45.646 37.213 1.00 4.13 75 TYR A CA 1
ATOM 1206 C C . TYR A 1 75 ? 45.440 45.391 36.180 1.00 4.10 75 TYR A C 1
ATOM 1207 O O . TYR A 1 75 ? 45.183 44.778 35.140 1.00 4.73 75 TYR A O 1
ATOM 1225 N N . GLY A 1 76 ? 46.655 45.828 36.465 1.00 4.29 76 GLY A N 1
ATOM 1226 C CA . GLY A 1 76 ? 47.741 45.581 35.552 1.00 4.29 76 GLY A CA 1
ATOM 1227 C C . GLY A 1 76 ? 49.054 46.060 36.110 1.00 3.95 76 GLY A C 1
ATOM 1228 O O . GLY A 1 76 ? 49.108 46.747 37.132 1.00 4.50 76 GLY A O 1
ATOM 1232 N N . PRO A 1 77 ? 50.148 45.703 35.441 1.00 4.15 77 PRO A N 1
ATOM 1233 C CA . PRO A 1 77 ? 51.474 46.118 35.899 1.00 4.42 77 PRO A CA 1
ATOM 1234 C C . PRO A 1 77 ? 51.727 47.591 35.586 1.00 4.57 77 PRO A C 1
ATOM 1235 O O . PRO A 1 77 ? 51.007 48.232 34.813 1.00 5.01 77 PRO A O 1
ATOM 1246 N N . GLN A 1 78 ? 52.795 48.123 36.177 1.00 4.67 78 GLN A N 1
ATOM 1247 C CA . GLN A 1 78 ? 53.155 49.515 35.931 1.00 5.39 78 GLN A CA 1
ATOM 1248 C C . GLN A 1 78 ? 53.294 49.815 34.445 1.00 5.11 78 GLN A C 1
ATOM 1249 O O . GLN A 1 78 ? 52.944 50.914 34.000 1.00 6.02 78 GLN A O 1
ATOM 1263 N N . GLU A 1 79 ? 53.796 48.861 33.657 1.00 4.86 79 GLU A N 1
ATOM 1264 C CA . GLU A 1 79 ? 53.995 49.106 32.230 1.00 5.17 79 GLU A CA 1
ATOM 1265 C C . GLU A 1 79 ? 52.680 49.244 31.475 1.00 5.06 79 GLU A C 1
ATOM 1266 O O . GLU A 1 79 ? 52.704 49.536 30.272 1.00 6.48 79 GLU A O 1
ATOM 1278 N N . THR A 1 80 ? 51.539 49.037 32.134 1.00 5.02 80 THR A N 1
ATOM 1279 C CA . THR A 1 80 ? 50.232 49.265 31.528 1.00 5.66 80 THR A CA 1
ATOM 1280 C C . THR A 1 80 ? 49.519 50.493 32.084 1.00 5.92 80 THR A C 1
ATOM 1281 O O . THR A 1 80 ? 48.334 50.697 31.777 1.00 6.55 80 THR A O 1
ATOM 1292 N N . GLN A 1 81 ? 50.192 51.318 32.884 1.00 6.88 81 GLN A N 1
ATOM 1293 C CA . GLN A 1 81 ? 49.539 52.514 33.409 1.00 8.09 81 GLN A CA 1
ATOM 1294 C C . GLN A 1 81 ? 49.030 53.434 32.304 1.00 8.43 81 GLN A C 1
ATOM 1295 O O . GLN A 1 81 ? 48.018 54.119 32.497 1.00 13.03 81 GLN A O 1
ATOM 1309 N N . ASP A 1 82 ? 49.703 53.489 31.159 1.00 7.83 82 ASP A N 1
ATOM 1310 C CA . ASP A 1 82 ? 49.243 54.304 30.044 1.00 8.77 82 ASP A CA 1
ATOM 1311 C C . ASP A 1 82 ? 48.358 53.527 29.079 1.00 8.62 82 ASP A C 1
ATOM 1312 O O . ASP A 1 82 ? 48.047 54.032 27.991 1.00 11.03 82 ASP A O 1
ATOM 1321 N N . LYS A 1 83 ? 47.928 52.327 29.461 1.00 7.18 83 LYS A N 1
ATOM 1322 C CA . LYS A 1 83 ? 47.057 51.493 28.645 1.00 7.40 83 LYS A CA 1
ATOM 1323 C C . LYS A 1 83 ? 45.705 51.265 29.309 1.00 7.29 83 LYS A C 1
ATOM 1324 O O . LYS A 1 83 ? 44.946 50.395 28.861 1.00 10.28 83 LYS A O 1
ATOM 1343 N N . GLY A 1 84 ? 45.396 51.989 30.381 1.00 7.16 84 GLY A N 1
ATOM 1344 C CA . GLY A 1 84 ? 44.084 51.947 30.995 1.00 7.50 84 GLY A CA 1
ATOM 1345 C C . GLY A 1 84 ? 44.021 51.338 32.380 1.00 6.11 84 GLY A C 1
ATOM 1346 O O . GLY A 1 84 ? 42.931 51.287 32.962 1.00 7.19 84 GLY A O 1
ATOM 1350 N N . THR A 1 85 ? 45.133 50.868 32.929 1.00 6.16 85 THR A N 1
ATOM 1351 C CA . THR A 1 85 ? 45.125 50.308 34.272 1.00 5.42 85 THR A CA 1
ATOM 1352 C C . THR A 1 85 ? 44.716 51.357 35.288 1.00 5.71 85 THR A C 1
ATOM 1353 O O . THR A 1 85 ? 45.181 52.500 35.249 1.00 6.93 85 THR A O 1
ATOM 1364 N N . THR A 1 86 ? 43.818 50.960 36.186 1.00 5.42 86 THR A N 1
ATOM 1365 C CA . THR A 1 86 ? 43.391 51.810 37.275 1.00 5.95 86 THR A CA 1
ATOM 1366 C C . THR A 1 86 ? 43.803 51.278 38.635 1.00 5.81 86 THR A C 1
ATOM 1367 O O . THR A 1 86 ? 43.704 52.022 39.618 1.00 9.62 86 THR A O 1
ATOM 1378 N N . GLN A 1 87 ? 44.234 50.027 38.747 1.00 5.05 87 GLN A N 1
ATOM 1379 C CA . GLN A 1 87 ? 44.810 49.487 39.978 1.00 5.13 87 GLN A CA 1
ATOM 1380 C C . GLN A 1 87 ? 46.103 48.778 39.597 1.00 4.73 87 GLN A C 1
ATOM 1381 O O . GLN A 1 87 ? 46.078 47.675 39.052 1.00 5.25 87 GLN A O 1
ATOM 1395 N N . VAL A 1 88 ? 47.235 49.412 39.880 1.00 5.19 88 VAL A N 1
ATOM 1396 C CA . VAL A 1 88 ? 48.520 48.778 39.627 1.00 5.12 88 VAL A CA 1
ATOM 1397 C C . VAL A 1 88 ? 48.701 47.608 40.574 1.00 5.22 88 VAL A C 1
ATOM 1398 O O . VAL A 1 88 ? 48.380 47.697 41.770 1.00 6.38 88 VAL A O 1
ATOM 1411 N N . VAL A 1 89 ? 49.246 46.521 40.053 1.00 5.26 89 VAL A N 1
ATOM 1412 C CA . VAL A 1 89 ? 49.659 45.378 40.853 1.00 5.17 89 VAL A CA 1
ATOM 1413 C C . VAL A 1 89 ? 51.119 45.068 40.558 1.00 4.83 89 VAL A C 1
ATOM 1414 O O . VAL A 1 89 ? 51.610 45.286 39.443 1.00 5.92 89 VAL A O 1
ATOM 1427 N N A LYS A 1 90 ? 51.795 44.528 41.570 0.70 5.52 90 LYS A N 1
ATOM 1428 N N B LYS A 1 90 ? 51.807 44.548 41.564 0.30 5.21 90 LYS A N 1
ATOM 1429 C CA A LYS A 1 90 ? 53.218 44.259 41.542 0.70 5.60 90 LYS A CA 1
ATOM 1430 C CA B LYS A 1 90 ? 53.221 44.240 41.493 0.30 5.51 90 LYS A CA 1
ATOM 1431 C C A LYS A 1 90 ? 53.474 42.875 42.116 0.70 5.10 90 LYS A C 1
ATOM 1432 C C B LYS A 1 90 ? 53.450 42.835 42.029 0.30 5.12 90 LYS A C 1
ATOM 1433 O O A LYS A 1 90 ? 52.615 42.291 42.782 0.70 5.47 90 LYS A O 1
ATOM 1434 O O B LYS A 1 90 ? 52.537 42.181 42.541 0.30 4.94 90 LYS A O 1
ATOM 1471 N N . ASP A 1 91 ? 54.678 42.351 41.861 1.00 5.95 91 ASP A N 1
ATOM 1472 C CA . ASP A 1 91 ? 55.047 41.044 42.382 1.00 5.89 91 ASP A CA 1
ATOM 1473 C C . ASP A 1 91 ? 54.691 40.914 43.856 1.00 5.70 91 ASP A C 1
ATOM 1474 O O . ASP A 1 91 ? 55.001 41.782 44.667 1.00 6.29 91 ASP A O 1
ATOM 1483 N N . GLY A 1 92 ? 54.075 39.787 44.196 1.00 6.37 92 GLY A N 1
ATOM 1484 C CA . GLY A 1 92 ? 53.774 39.462 45.570 1.00 6.86 92 GLY A CA 1
ATOM 1485 C C . GLY A 1 92 ? 52.507 40.077 46.105 1.00 7.37 92 GLY A C 1
ATOM 1486 O O . GLY A 1 92 ? 52.187 39.876 47.287 1.00 10.43 92 GLY A O 1
ATOM 1490 N N . GLU A 1 93 ? 51.790 40.841 45.297 1.00 5.90 93 GLU A N 1
ATOM 1491 C CA . GLU A 1 93 ? 50.519 41.419 45.682 1.00 5.61 93 GLU A CA 1
ATOM 1492 C C . GLU A 1 93 ? 49.393 40.475 45.296 1.00 5.60 93 GLU A C 1
ATOM 1493 O O . GLU A 1 93 ? 49.613 39.410 44.708 1.00 6.33 93 GLU A O 1
ATOM 1505 N N . THR A 1 94 ? 48.172 40.855 45.648 1.00 5.52 94 THR A N 1
ATOM 1506 C CA . THR A 1 94 ? 46.999 40.093 45.245 1.00 5.78 94 THR A CA 1
ATOM 1507 C C . THR A 1 94 ? 45.902 41.046 44.800 1.00 5.76 94 THR A C 1
ATOM 1508 O O . THR A 1 94 ? 45.914 42.243 45.119 1.00 6.90 94 THR A O 1
ATOM 1519 N N . ALA A 1 95 ? 44.940 40.488 44.068 1.00 5.81 95 ALA A N 1
ATOM 1520 C CA . ALA A 1 95 ? 43.717 41.177 43.676 1.00 6.45 95 ALA A CA 1
ATOM 1521 C C . ALA A 1 95 ? 42.550 40.261 44.006 1.00 5.79 95 ALA A C 1
ATOM 1522 O O . ALA A 1 95 ? 42.565 39.075 43.633 1.00 6.84 95 ALA A O 1
ATOM 1529 N N . PHE A 1 96 ? 41.541 40.788 44.684 1.00 5.78 96 PHE A N 1
ATOM 1530 C CA . PHE A 1 96 ? 40.389 39.997 45.107 1.00 6.19 96 PHE A CA 1
ATOM 1531 C C . PHE A 1 96 ? 39.248 40.264 44.134 1.00 5.82 96 PHE A C 1
ATOM 1532 O O . PHE A 1 96 ? 38.697 41.373 44.100 1.00 6.81 96 PHE A O 1
ATOM 1549 N N . VAL A 1 97 ? 38.902 39.259 43.346 1.00 5.55 97 VAL A N 1
ATOM 1550 C CA . VAL A 1 97 ? 37.972 39.403 42.239 1.00 6.24 97 VAL A CA 1
ATOM 1551 C C . VAL A 1 97 ? 37.103 38.156 42.198 1.00 5.65 97 VAL A C 1
ATOM 1552 O O . VAL A 1 97 ? 37.602 37.041 42.350 1.00 6.20 97 VAL A O 1
ATOM 1565 N N . LEU A 1 98 ? 35.801 38.344 42.001 1.00 6.07 98 LEU A N 1
ATOM 1566 C CA . LEU A 1 98 ? 34.851 37.228 41.952 1.00 7.12 98 LEU A CA 1
ATOM 1567 C C . LEU A 1 98 ? 34.967 36.339 43.184 1.00 7.52 98 LEU A C 1
ATOM 1568 O O . LEU A 1 98 ? 34.839 35.114 43.110 1.00 9.63 98 LEU A O 1
ATOM 1584 N N . GLY A 1 99 ? 35.235 36.951 44.333 1.00 7.50 99 GLY A N 1
ATOM 1585 C CA . GLY A 1 99 ? 35.313 36.184 45.558 1.00 8.87 99 GLY A CA 1
ATOM 1586 C C . GLY A 1 99 ? 36.571 35.364 45.719 1.00 8.01 99 GLY A C 1
ATOM 1587 O O . GLY A 1 99 ? 36.632 34.536 46.646 1.00 10.05 99 GLY A O 1
ATOM 1591 N N . HIS A 1 100 ? 37.577 35.575 44.880 1.00 7.74 100 HIS A N 1
ATOM 1592 C CA . HIS A 1 100 ? 38.806 34.799 44.910 1.00 8.31 100 HIS A CA 1
ATOM 1593 C C . HIS A 1 100 ? 40.021 35.708 44.890 1.00 6.79 100 HIS A C 1
ATOM 1594 O O . HIS A 1 100 ? 40.013 36.773 44.267 1.00 7.38 100 HIS A O 1
ATOM 1608 N N A GLU A 1 101 ? 41.042 35.282 45.617 0.70 7.18 101 GLU A N 1
ATOM 1609 N N B GLU A 1 101 ? 41.118 35.256 45.509 0.30 6.25 101 GLU A N 1
ATOM 1610 C CA A GLU A 1 101 ? 42.276 36.034 45.726 0.70 6.57 101 GLU A CA 1
ATOM 1611 C CA B GLU A 1 101 ? 42.371 36.014 45.493 0.30 5.13 101 GLU A CA 1
ATOM 1612 C C A GLU A 1 101 ? 43.246 35.547 44.665 0.70 6.56 101 GLU A C 1
ATOM 1613 C C B GLU A 1 101 ? 43.260 35.546 44.343 0.30 4.87 101 GLU A C 1
ATOM 1614 O O A GLU A 1 101 ? 43.680 34.384 44.695 0.70 7.27 101 GLU A O 1
ATOM 1615 O O B GLU A 1 101 ? 43.517 34.343 44.195 0.30 5.61 101 GLU A O 1
ATOM 1638 N N A PHE A 1 102 ? 43.578 36.431 43.734 0.70 5.48 102 PHE A N 1
ATOM 1639 N N B PHE A 1 102 ? 43.731 36.489 43.538 0.30 5.41 102 PHE A N 1
ATOM 1640 C CA A PHE A 1 102 ? 44.555 36.156 42.689 0.70 6.34 102 PHE A CA 1
ATOM 1641 C CA B PHE A 1 102 ? 44.685 36.195 42.476 0.30 5.67 102 PHE A CA 1
ATOM 1642 C C A PHE A 1 102 ? 45.919 36.673 43.125 0.70 5.77 102 PHE A C 1
ATOM 1643 C C B PHE A 1 102 ? 46.045 36.742 42.865 0.30 5.18 102 PHE A C 1
ATOM 1644 O O A PHE A 1 102 ? 46.059 37.851 43.482 0.70 6.14 102 PHE A O 1
ATOM 1645 O O B PHE A 1 102 ? 46.240 37.962 42.919 0.30 4.28 102 PHE A O 1
ATOM 1678 N N A SER A 1 103 ? 46.916 35.800 43.094 0.70 5.82 103 SER A N 1
ATOM 1679 N N B SER A 1 103 ? 46.975 35.835 43.130 0.30 5.48 103 SER A N 1
ATOM 1680 C CA A SER A 1 103 ? 48.293 36.182 43.370 0.70 5.87 103 SER A CA 1
ATOM 1681 C CA B SER A 1 103 ? 48.338 36.223 43.438 0.30 5.92 103 SER A CA 1
ATOM 1682 C C A SER A 1 103 ? 48.922 36.758 42.113 0.70 5.57 103 SER A C 1
ATOM 1683 C C B SER A 1 103 ? 49.057 36.652 42.167 0.30 4.79 103 SER A C 1
ATOM 1684 O O A SER A 1 103 ? 48.628 36.310 41.001 0.70 6.78 103 SER A O 1
ATOM 1685 O O B SER A 1 103 ? 48.984 35.992 41.129 0.30 4.17 103 SER A O 1
ATOM 1700 N N . VAL A 1 104 ? 49.817 37.725 42.290 1.00 5.17 104 VAL A N 1
ATOM 1701 C CA . VAL A 1 104 ? 50.478 38.391 41.175 1.00 5.44 104 VAL A CA 1
ATOM 1702 C C . VAL A 1 104 ? 51.940 37.982 41.203 1.00 5.34 104 VAL A C 1
ATOM 1703 O O . VAL A 1 104 ? 52.612 38.132 42.228 1.00 6.34 104 VAL A O 1
ATOM 1716 N N . ILE A 1 105 ? 52.429 37.468 40.082 1.00 5.50 105 ILE A N 1
ATOM 1717 C CA . ILE A 1 105 ? 53.778 36.930 39.951 1.00 5.67 105 ILE A CA 1
ATOM 1718 C C . ILE A 1 105 ? 54.477 37.700 38.839 1.00 5.61 105 ILE A C 1
ATOM 1719 O O . ILE A 1 105 ? 54.044 37.642 37.685 1.00 6.08 105 ILE A O 1
ATOM 1735 N N . ALA A 1 106 ? 55.552 38.410 39.162 1.00 5.34 106 ALA A N 1
ATOM 1736 C CA . ALA A 1 106 ? 56.323 39.075 38.116 1.00 5.72 106 ALA A CA 1
ATOM 1737 C C . ALA A 1 106 ? 57.085 38.046 37.296 1.00 5.45 106 ALA A C 1
ATOM 1738 O O . ALA A 1 106 ? 57.782 37.187 37.848 1.00 6.70 106 ALA A O 1
ATOM 1745 N N . THR A 1 107 ? 56.978 38.145 35.977 1.00 5.00 107 THR A N 1
ATOM 1746 C CA . THR A 1 107 ? 57.645 37.214 35.063 1.00 4.94 107 THR A CA 1
ATOM 1747 C C . THR A 1 107 ? 58.291 37.992 33.926 1.00 4.83 107 THR A C 1
ATOM 1748 O O . THR A 1 107 ? 57.831 37.942 32.779 1.00 5.50 107 THR A O 1
ATOM 1759 N N . PRO A 1 108 ? 59.368 38.718 34.203 1.00 5.01 108 PRO A N 1
ATOM 1760 C CA . PRO A 1 108 ? 60.071 39.411 33.119 1.00 5.56 108 PRO A CA 1
ATOM 1761 C C . PRO A 1 108 ? 60.585 38.434 32.069 1.00 5.15 108 PRO A C 1
ATOM 1762 O O . PRO A 1 108 ? 60.978 37.300 32.365 1.00 5.75 108 PRO A O 1
ATOM 1773 N N . GLY A 1 109 ? 60.606 38.904 30.825 1.00 5.42 109 GLY A N 1
ATOM 1774 C CA . GLY A 1 109 ? 61.150 38.134 29.723 1.00 5.80 109 GLY A CA 1
ATOM 1775 C C . GLY A 1 109 ? 60.586 38.618 28.403 1.00 5.47 109 GLY A C 1
ATOM 1776 O O . GLY A 1 109 ? 61.288 39.246 27.606 1.00 6.77 109 GLY A O 1
ATOM 1780 N N . HIS A 1 110 ? 59.315 38.323 28.164 1.00 5.18 110 HIS A N 1
ATOM 1781 C CA . HIS A 1 110 ? 58.638 38.806 26.968 1.00 4.75 110 HIS A CA 1
ATOM 1782 C C . HIS A 1 110 ? 58.555 40.326 26.978 1.00 4.68 110 HIS A C 1
ATOM 1783 O O . HIS A 1 110 ? 58.951 40.981 26.006 1.00 6.00 110 HIS A O 1
ATOM 1797 N N . THR A 1 111 ? 58.044 40.902 28.063 1.00 4.53 111 THR A N 1
ATOM 1798 C CA . THR A 1 111 ? 58.271 42.301 28.400 1.00 4.59 111 THR A CA 1
ATOM 1799 C C . THR A 1 111 ? 58.917 42.341 29.780 1.00 4.58 111 THR A C 1
ATOM 1800 O O . THR A 1 111 ? 58.885 41.357 30.523 1.00 5.07 111 THR A O 1
ATOM 1811 N N . LEU A 1 112 ? 59.502 43.487 30.142 1.00 4.59 112 LEU A N 1
ATOM 1812 C CA . LEU A 1 112 ? 60.167 43.562 31.443 1.00 4.96 112 LEU A CA 1
ATOM 1813 C C . LEU A 1 112 ? 59.166 43.556 32.588 1.00 4.55 112 LEU A C 1
ATOM 1814 O O . LEU A 1 112 ? 59.479 43.050 33.677 1.00 5.01 112 LEU A O 1
ATOM 1830 N N . GLY A 1 113 ? 57.985 44.128 32.380 1.00 4.83 113 GLY A N 1
ATOM 1831 C CA . GLY A 1 113 ? 56.985 44.267 33.421 1.00 4.46 113 GLY A CA 1
ATOM 1832 C C . GLY A 1 113 ? 55.894 43.226 33.397 1.00 4.39 113 GLY A C 1
ATOM 1833 O O . GLY A 1 113 ? 54.943 43.325 34.182 1.00 4.34 113 GLY A O 1
ATOM 1837 N N . HIS A 1 114 ? 56.005 42.216 32.540 1.00 4.16 114 HIS A N 1
ATOM 1838 C CA . HIS A 1 114 ? 54.968 41.193 32.430 1.00 4.28 114 HIS A CA 1
ATOM 1839 C C . HIS A 1 114 ? 54.711 40.575 33.799 1.00 3.83 114 HIS A C 1
ATOM 1840 O O . HIS A 1 114 ? 55.641 40.294 34.559 1.00 4.60 114 HIS A O 1
ATOM 1854 N N . ILE A 1 115 ? 53.432 40.339 34.082 1.00 4.00 115 ILE A N 1
ATOM 1855 C CA . ILE A 1 115 ? 53.005 39.662 35.295 1.00 4.32 115 ILE A CA 1
ATOM 1856 C C . ILE A 1 115 ? 52.042 38.549 34.914 1.00 4.42 115 ILE A C 1
ATOM 1857 O O . ILE A 1 115 ? 51.421 38.565 33.852 1.00 5.90 115 ILE A O 1
ATOM 1873 N N . CYS A 1 116 ? 51.914 37.586 35.817 1.00 4.47 116 CYS A N 1
ATOM 1874 C CA . CYS A 1 116 ? 50.941 36.512 35.723 1.00 4.71 116 CYS A CA 1
ATOM 1875 C C . CYS A 1 116 ? 50.044 36.555 36.952 1.00 4.79 116 CYS A C 1
ATOM 1876 O O . CYS A 1 116 ? 50.441 37.056 38.012 1.00 6.19 116 CYS A O 1
ATOM 1884 N N . TYR A 1 117 ? 48.829 36.037 36.810 1.00 4.89 117 TYR A N 1
ATOM 1885 C CA . TYR A 1 117 ? 47.860 36.005 37.892 1.00 4.76 117 TYR A CA 1
ATOM 1886 C C . TYR A 1 117 ? 47.484 34.561 38.184 1.00 5.15 117 TYR A C 1
ATOM 1887 O O . TYR A 1 117 ? 47.251 33.778 37.255 1.00 5.93 117 TYR A O 1
ATOM 1905 N N . PHE A 1 118 ? 47.397 34.204 39.463 1.00 5.50 118 PHE A N 1
ATOM 1906 C CA . PHE A 1 118 ? 47.121 32.818 39.833 1.00 5.76 118 PHE A CA 1
ATOM 1907 C C . PHE A 1 118 ? 46.095 32.759 40.950 1.00 5.73 118 PHE A C 1
ATOM 1908 O O . PHE A 1 118 ? 46.308 33.323 42.030 1.00 6.49 118 PHE A O 1
ATOM 1925 N N . SER A 1 119 ? 44.995 32.047 40.709 1.00 6.00 119 SER A N 1
ATOM 1926 C CA . SER A 1 119 ? 44.060 31.680 41.769 1.00 6.95 119 SER A CA 1
ATOM 1927 C C . SER A 1 119 ? 43.721 30.226 41.505 1.00 6.33 119 SER A C 1
ATOM 1928 O O . SER A 1 119 ? 43.001 29.929 40.543 1.00 6.76 119 SER A O 1
ATOM 1936 N N . LYS A 1 120 ? 44.253 29.337 42.323 1.00 7.67 120 LYS A N 1
ATOM 1937 C CA . LYS A 1 120 ? 44.210 27.896 42.094 1.00 8.80 120 LYS A CA 1
ATOM 1938 C C . LYS A 1 120 ? 42.836 27.474 41.601 1.00 9.15 120 LYS A C 1
ATOM 1939 O O . LYS A 1 120 ? 41.827 27.759 42.264 1.00 10.63 120 LYS A O 1
ATOM 1954 N N . PRO A 1 121 ? 42.740 26.784 40.454 1.00 9.79 121 PRO A N 1
ATOM 1955 C CA . PRO A 1 121 ? 43.841 26.296 39.612 1.00 8.72 121 PRO A CA 1
ATOM 1956 C C . PRO A 1 121 ? 44.219 27.208 38.446 1.00 7.86 121 PRO A C 1
ATOM 1957 O O . PRO A 1 121 ? 45.093 26.836 37.657 1.00 8.17 121 PRO A O 1
ATOM 1968 N N . TYR A 1 122 ? 43.598 28.369 38.321 1.00 6.37 122 TYR A N 1
ATOM 1969 C CA . TYR A 1 122 ? 43.754 29.173 37.112 1.00 6.22 122 TYR A CA 1
ATOM 1970 C C . TYR A 1 122 ? 45.042 29.979 37.123 1.00 5.84 122 TYR A C 1
ATOM 1971 O O . TYR A 1 122 ? 45.261 30.802 38.023 1.00 7.08 122 TYR A O 1
ATOM 1989 N N . LEU A 1 123 ? 45.855 29.797 36.083 1.00 5.37 123 LEU A N 1
ATOM 1990 C CA . LEU A 1 123 ? 4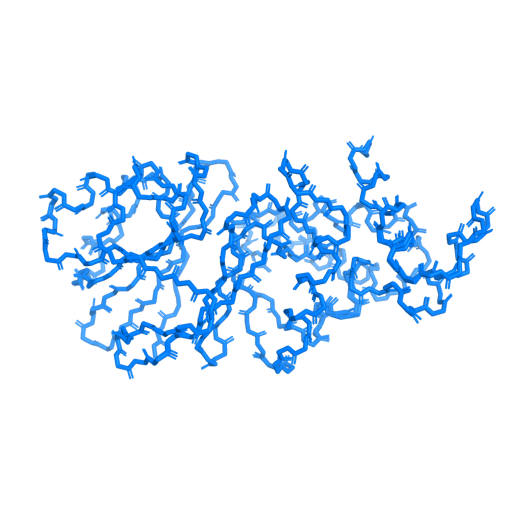7.048 30.600 35.842 1.00 5.23 123 LEU A CA 1
ATOM 1991 C C . LEU A 1 123 ? 46.850 31.392 34.554 1.00 4.98 123 LEU A C 1
ATOM 1992 O O . LEU A 1 123 ? 46.790 30.809 33.462 1.00 5.90 123 LEU A O 1
ATOM 2008 N N . PHE A 1 124 ? 46.770 32.704 34.677 1.00 4.67 124 PHE A N 1
ATOM 2009 C CA . PHE A 1 124 ? 46.742 33.614 33.527 1.00 4.76 124 PHE A CA 1
ATOM 2010 C C . PHE A 1 124 ? 48.169 34.088 33.322 1.00 4.84 124 PHE A C 1
ATOM 2011 O O . PHE A 1 124 ? 48.638 35.002 34.003 1.00 5.73 124 PHE A O 1
ATOM 2028 N N . CYS A 1 125 ? 48.863 33.438 32.396 1.00 6.60 125 CYS A N 1
ATOM 2029 C CA . CYS A 1 125 ? 50.284 33.664 32.203 1.00 5.91 125 CYS A CA 1
ATOM 2030 C C . CYS A 1 125 ? 50.602 34.400 30.911 1.00 5.44 125 CYS A C 1
ATOM 2031 O O . CYS A 1 125 ? 51.772 34.447 30.518 1.00 6.21 125 CYS A O 1
ATOM 2039 N N . GLY A 1 126 ? 49.600 34.994 30.264 1.00 5.74 126 GLY A N 1
ATOM 2040 C CA . GLY A 1 126 ? 49.829 35.890 29.150 1.00 5.63 126 GLY A CA 1
ATOM 2041 C C . GLY A 1 126 ? 50.688 35.288 28.066 1.00 4.97 126 GLY A C 1
ATOM 2042 O O . GLY A 1 126 ? 50.350 34.245 27.492 1.00 5.37 126 GLY A O 1
ATOM 2046 N N . ASP A 1 127 ? 51.807 35.953 27.786 1.00 4.81 127 ASP A N 1
ATOM 2047 C CA . ASP A 1 127 ? 52.751 35.520 26.768 1.00 5.11 127 ASP A CA 1
ATOM 2048 C C . ASP A 1 127 ? 54.059 35.027 27.380 1.00 5.22 127 ASP A C 1
ATOM 2049 O O . ASP A 1 127 ? 55.089 35.008 26.700 1.00 7.59 127 ASP A O 1
ATOM 2058 N N . THR A 1 128 ? 54.058 34.639 28.653 1.00 5.11 128 THR A N 1
ATOM 2059 C CA . THR A 1 128 ? 55.277 34.108 29.252 1.00 5.45 128 THR A CA 1
ATOM 2060 C C . THR A 1 128 ? 55.427 32.621 28.958 1.00 5.08 128 THR A C 1
ATOM 2061 O O . THR A 1 128 ? 56.449 32.182 28.422 1.00 6.51 128 THR A O 1
ATOM 2072 N N . LEU A 1 129 ? 54.415 31.840 29.308 1.00 5.77 129 LEU A N 1
ATOM 2073 C CA . LEU A 1 129 ? 54.376 30.403 29.085 1.00 6.00 129 LEU A CA 1
ATOM 2074 C C . LEU A 1 129 ? 53.259 30.111 28.097 1.00 5.65 129 LEU A C 1
ATOM 2075 O O . LEU A 1 129 ? 52.137 30.593 28.275 1.00 7.08 129 LEU A O 1
ATOM 2091 N N . PHE A 1 130 ? 53.569 29.359 27.043 1.00 5.68 130 PHE A N 1
ATOM 2092 C CA . PHE A 1 130 ? 52.568 28.851 26.116 1.00 5.64 130 PHE A CA 1
ATOM 2093 C C . PHE A 1 130 ? 52.575 27.331 26.204 1.00 5.37 130 PHE A C 1
ATOM 2094 O O . PHE A 1 130 ? 53.528 26.738 26.710 1.00 7.29 130 PHE A O 1
ATOM 2111 N N . SER A 1 131 ? 51.536 26.669 25.700 1.00 5.84 131 SER A N 1
ATOM 2112 C CA . SER A 1 131 ? 51.623 25.213 25.654 1.00 5.76 131 SER A CA 1
ATOM 2113 C C . SER A 1 131 ? 52.706 24.813 24.659 1.00 5.92 131 SER A C 1
ATOM 2114 O O . SER A 1 131 ? 52.650 25.180 23.480 1.00 6.66 131 SER A O 1
ATOM 2122 N N . GLY A 1 132 ? 53.696 24.075 25.144 1.00 6.36 132 GLY A N 1
ATOM 2123 C CA . GLY A 1 132 ? 54.806 23.656 24.326 1.00 6.57 132 GLY A CA 1
ATOM 2124 C C . GLY A 1 132 ? 55.861 24.708 24.075 1.00 6.06 132 GLY A C 1
ATOM 2125 O O . GLY A 1 132 ? 56.832 24.412 23.379 1.00 7.07 132 GLY A O 1
ATOM 2129 N N . GLY A 1 133 ? 55.713 25.911 24.609 1.00 5.49 133 GLY A N 1
ATOM 2130 C CA . GLY A 1 133 ? 56.634 26.976 24.289 1.00 6.84 133 GLY A CA 1
ATOM 2131 C C . GLY A 1 133 ? 56.707 28.059 25.339 1.00 5.67 133 GLY A C 1
ATOM 2132 O O . GLY A 1 133 ? 56.340 27.855 26.499 1.00 6.64 133 GLY A O 1
ATOM 2136 N N . CYS A 1 134 ? 57.202 29.219 24.919 1.00 6.03 134 CYS A N 1
ATOM 2137 C CA . CYS A 1 134 ? 57.330 30.370 25.800 1.00 5.59 134 CYS A CA 1
ATOM 2138 C C . CYS A 1 134 ? 57.374 31.620 24.936 1.00 5.78 134 CYS A C 1
ATOM 2139 O O . CYS A 1 134 ? 57.563 31.557 23.722 1.00 6.47 134 CYS A O 1
ATOM 2147 N N . GLY A 1 135 ? 57.213 32.769 25.587 1.00 6.30 135 GLY A N 1
ATOM 2148 C CA . GLY A 1 135 ? 57.207 34.021 24.860 1.00 6.95 135 GLY A CA 1
ATOM 2149 C C . GLY A 1 135 ? 58.546 34.325 24.217 1.00 5.80 135 GLY A C 1
ATOM 2150 O O . GLY A 1 135 ? 59.614 34.003 24.743 1.00 6.81 135 GLY A O 1
ATOM 2154 N N . ARG A 1 136 ? 58.473 34.975 23.060 1.00 6.13 136 ARG A N 1
ATOM 2155 C CA . ARG A 1 136 ? 59.653 35.587 22.477 1.00 5.77 136 ARG A CA 1
ATOM 2156 C C . ARG A 1 136 ? 60.164 36.688 23.393 1.00 5.23 136 ARG A C 1
ATOM 2157 O O . ARG A 1 136 ? 59.383 37.388 24.048 1.00 5.75 136 ARG A O 1
ATOM 2178 N N . LEU A 1 137 ? 61.483 36.835 23.440 1.00 5.69 137 LEU A N 1
ATOM 2179 C CA . LEU A 1 137 ? 62.137 37.753 24.373 1.00 6.05 137 LEU A CA 1
ATOM 2180 C C . LEU A 1 137 ? 62.255 39.144 23.753 1.00 6.07 137 LEU A C 1
ATOM 2181 O O . LEU A 1 137 ? 63.332 39.610 23.386 1.00 8.15 137 LEU A O 1
ATOM 2197 N N . PHE A 1 138 ? 61.118 39.829 23.662 1.00 5.91 138 PHE A N 1
ATOM 2198 C CA . PHE A 1 138 ? 61.131 41.151 23.054 1.00 5.98 138 PHE A CA 1
ATOM 2199 C C . PHE A 1 138 ? 61.898 42.154 23.899 1.00 6.74 138 PHE A C 1
ATOM 2200 O O . PHE A 1 138 ? 62.585 43.022 23.348 1.00 8.42 138 PHE A O 1
ATOM 2217 N N . GLU A 1 139 ? 61.823 42.051 25.222 1.00 6.20 139 GLU A N 1
ATOM 2218 C CA . GLU A 1 139 ? 62.464 43.052 26.076 1.00 6.33 139 GLU A CA 1
ATOM 2219 C C . GLU A 1 139 ? 63.483 42.497 27.055 1.00 6.21 139 GLU A C 1
ATOM 2220 O O . GLU A 1 139 ? 64.460 43.189 27.367 1.00 7.53 139 GLU A O 1
ATOM 2232 N N . GLY A 1 140 ? 63.265 41.303 27.600 1.00 6.59 140 GLY A N 1
ATOM 2233 C CA . GLY A 1 140 ? 64.088 40.783 28.668 1.00 6.75 140 GLY A CA 1
ATOM 2234 C C . GLY A 1 140 ? 65.142 39.818 28.160 1.00 6.62 140 GLY A C 1
ATOM 2235 O O . GLY A 1 140 ? 65.290 39.570 26.963 1.00 8.76 140 GLY A O 1
ATOM 2239 N N . THR A 1 141 ? 65.883 39.267 29.105 1.00 7.04 141 THR A N 1
ATOM 2240 C CA . THR A 1 141 ? 66.966 38.354 28.790 1.00 7.81 141 THR A CA 1
ATOM 2241 C C . THR A 1 141 ? 66.516 36.909 28.950 1.00 6.88 141 THR A C 1
ATOM 2242 O O . THR A 1 141 ? 65.509 36.606 29.596 1.00 7.24 141 THR A O 1
ATOM 2253 N N . ALA A 1 142 ? 67.310 36.008 28.371 1.00 7.26 142 ALA A N 1
ATOM 2254 C CA . ALA A 1 142 ? 67.055 34.585 28.547 1.00 7.49 142 ALA A CA 1
ATOM 2255 C C . ALA A 1 142 ? 67.115 34.190 30.022 1.00 7.23 142 ALA A C 1
ATOM 2256 O O . ALA A 1 142 ? 66.335 33.347 30.474 1.00 7.74 142 ALA A O 1
ATOM 2263 N N A SER A 1 143 ? 68.027 34.792 30.788 0.70 7.13 143 SER A N 1
ATOM 2264 N N B SER A 1 143 ? 68.027 34.795 30.786 0.30 7.62 143 SER A N 1
ATOM 2265 C CA A SER A 1 143 ? 68.082 34.506 32.217 0.70 8.15 143 SER A CA 1
ATOM 2266 C CA B SER A 1 143 ? 68.095 34.511 32.215 0.30 8.43 143 SER A CA 1
ATOM 2267 C C A SER A 1 143 ? 66.762 34.850 32.890 0.70 6.89 143 SER A C 1
ATOM 2268 C C B SER A 1 143 ? 66.785 34.864 32.907 0.30 7.48 143 SER A C 1
ATOM 2269 O O A SER A 1 143 ? 66.246 34.081 33.709 0.70 7.24 143 SER A O 1
ATOM 2270 O O B SER A 1 143 ? 66.296 34.107 33.754 0.30 7.97 143 SER A O 1
ATOM 2285 N N . GLN A 1 144 ? 66.207 36.017 32.565 1.00 6.41 144 GLN A N 1
ATOM 2286 C CA . GLN A 1 144 ? 64.932 36.410 33.152 1.00 6.12 144 GLN A CA 1
ATOM 2287 C C . GLN A 1 144 ? 63.823 35.438 32.781 1.00 5.72 144 GLN A C 1
ATOM 2288 O O . GLN A 1 144 ? 63.039 35.029 33.643 1.00 5.98 144 GLN A O 1
ATOM 2302 N N A MET A 1 145 ? 63.735 35.059 31.507 0.80 5.54 145 MET A N 1
ATOM 2303 N N B MET A 1 145 ? 63.725 35.065 31.500 0.20 5.67 145 MET A N 1
ATOM 2304 C CA A MET A 1 145 ? 62.670 34.145 31.119 0.80 5.97 145 MET A CA 1
ATOM 2305 C CA B MET A 1 145 ? 62.676 34.130 31.098 0.20 5.50 145 MET A CA 1
ATOM 2306 C C A MET A 1 145 ? 62.863 32.775 31.762 0.80 6.55 145 MET A C 1
ATOM 2307 C C B MET A 1 145 ? 62.864 32.781 31.778 0.20 5.91 145 MET A C 1
ATOM 2308 O O A MET A 1 145 ? 61.889 32.153 32.201 0.80 6.50 145 MET A O 1
ATOM 2309 O O B MET A 1 145 ? 61.896 32.171 32.244 0.20 5.92 145 MET A O 1
ATOM 2336 N N . TYR A 1 146 ? 64.104 32.300 31.841 1.00 5.92 146 TYR A N 1
ATOM 2337 C CA . TYR A 1 146 ? 64.388 31.042 32.523 1.00 7.10 146 TYR A CA 1
ATOM 2338 C C . TYR A 1 146 ? 63.888 31.082 33.964 1.00 6.91 146 TYR A C 1
ATOM 2339 O O . TYR A 1 146 ? 63.216 30.154 34.428 1.00 7.09 146 TYR A O 1
ATOM 2357 N N . GLN A 1 147 ? 64.197 32.159 34.687 1.00 6.19 147 GLN A N 1
ATOM 2358 C CA . GLN A 1 147 ? 63.757 32.261 36.073 1.00 6.89 147 GLN A CA 1
ATOM 2359 C C . GLN A 1 147 ? 62.243 32.405 36.165 1.00 6.60 147 GLN A C 1
ATOM 2360 O O . GLN A 1 147 ? 61.617 31.874 37.093 1.00 7.08 147 GLN A O 1
ATOM 2374 N N . SER A 1 148 ? 61.632 33.114 35.214 1.00 5.82 148 SER A N 1
ATOM 2375 C CA . SER A 1 148 ? 60.184 33.256 35.211 1.00 5.80 148 SER A CA 1
ATOM 2376 C C . SER A 1 148 ? 59.502 31.913 35.014 1.00 5.94 148 SER A C 1
ATOM 2377 O O . SER A 1 148 ? 58.534 31.585 35.716 1.00 6.53 148 SER A O 1
ATOM 2385 N N . LEU A 1 149 ? 59.984 31.129 34.050 1.00 5.86 149 LEU A N 1
ATOM 2386 C CA . LEU A 1 149 ? 59.397 29.815 33.812 1.00 6.76 149 LEU A CA 1
ATOM 2387 C C . LEU A 1 149 ? 59.640 28.869 34.980 1.00 6.81 149 LEU A C 1
ATOM 2388 O O . LEU A 1 149 ? 58.793 28.010 35.263 1.00 8.03 149 LEU A O 1
ATOM 2404 N N . LYS A 1 150 ? 60.777 28.992 35.664 1.00 7.89 150 LYS A N 1
ATOM 2405 C CA . LYS A 1 150 ? 61.013 28.177 36.851 1.00 8.54 150 LYS A CA 1
ATOM 2406 C C . LYS A 1 150 ? 59.939 28.438 37.897 1.00 8.55 150 LYS A C 1
ATOM 2407 O O . LYS A 1 150 ? 59.425 27.502 38.522 1.00 9.67 150 LYS A O 1
ATOM 2426 N N A LYS A 1 151 ? 59.585 29.707 38.109 0.80 8.26 151 LYS A N 1
ATOM 2427 N N B LYS A 1 151 ? 59.576 29.708 38.078 0.20 8.90 151 LYS A N 1
ATOM 2428 C CA A LYS A 1 151 ? 58.546 30.021 39.082 0.80 9.11 151 LYS A CA 1
ATOM 2429 C CA B LYS A 1 151 ? 58.562 30.084 39.054 0.20 9.47 151 LYS A CA 1
ATOM 2430 C C A LYS A 1 151 ? 57.197 29.462 38.653 0.80 8.30 151 LYS A C 1
ATOM 2431 C C B LYS A 1 151 ? 57.189 29.549 38.666 0.20 8.61 151 LYS A C 1
ATOM 2432 O O A LYS A 1 151 ? 56.462 28.898 39.469 0.80 8.95 151 LYS A O 1
ATOM 2433 O O B LYS A 1 151 ? 56.434 29.085 39.524 0.20 9.12 151 LYS A O 1
ATOM 2457 N N . LEU A 1 152 ? 56.835 29.629 37.385 1.00 7.03 152 LEU A N 1
ATOM 2458 C CA . LEU A 1 152 ? 55.553 29.095 36.943 1.00 7.07 152 LEU A CA 1
ATOM 2459 C C . LEU A 1 152 ? 55.521 27.574 37.039 1.00 6.99 152 LEU A C 1
ATOM 2460 O O . LEU A 1 152 ? 54.502 26.993 37.433 1.00 7.45 152 LEU A O 1
ATOM 2476 N N . SER A 1 153 ? 56.615 26.905 36.678 1.00 7.06 153 SER A N 1
ATOM 2477 C CA . SER A 1 153 ? 56.629 25.448 36.720 1.00 7.75 153 SER A CA 1
ATOM 2478 C C . SER A 1 153 ? 56.507 24.918 38.140 1.00 8.21 153 SER A C 1
ATOM 2479 O O . SER A 1 153 ? 56.053 23.785 38.328 1.00 8.96 153 SER A O 1
ATOM 2487 N N . ALA A 1 154 ? 56.877 25.715 39.139 1.00 8.20 154 ALA A N 1
ATOM 2488 C CA . ALA A 1 154 ? 56.781 25.323 40.536 1.00 8.73 154 ALA A CA 1
ATOM 2489 C C . ALA A 1 154 ? 55.370 25.458 41.104 1.00 8.04 154 ALA A C 1
ATOM 2490 O O . ALA A 1 154 ? 55.156 25.105 42.269 1.00 9.92 154 ALA A O 1
ATOM 2497 N N . LEU A 1 155 ? 54.408 25.946 40.328 1.00 7.51 155 LEU A N 1
ATOM 2498 C CA . LEU A 1 155 ? 53.018 25.968 40.746 1.00 7.81 155 LEU A CA 1
ATOM 2499 C C . LEU A 1 155 ? 52.482 24.541 40.815 1.00 7.46 155 LEU A C 1
ATOM 2500 O O . LEU A 1 155 ? 53.153 23.588 40.398 1.00 7.94 155 LEU A O 1
ATOM 2516 N N . PRO A 1 156 ? 51.287 24.346 41.360 1.00 7.66 156 PRO A N 1
ATOM 2517 C CA . PRO A 1 156 ? 50.802 22.977 41.569 1.00 8.86 156 PRO A CA 1
ATOM 2518 C C . PRO A 1 156 ? 50.545 22.229 40.272 1.00 7.91 156 PRO A C 1
ATOM 2519 O O . PRO A 1 156 ? 50.244 22.808 39.229 1.00 7.52 156 PRO A O 1
ATOM 2530 N N . ASP A 1 157 ? 50.619 20.902 40.380 1.00 8.75 157 ASP A N 1
ATOM 2531 C CA . ASP A 1 157 ? 50.476 20.028 39.221 1.00 9.05 157 ASP A CA 1
ATOM 2532 C C . ASP A 1 157 ? 49.154 20.225 38.483 1.00 8.69 157 ASP A C 1
ATOM 2533 O O . ASP A 1 157 ? 49.110 20.069 37.257 1.00 10.58 157 ASP A O 1
ATOM 2542 N N A ASP A 1 158 ? 48.068 20.534 39.205 0.70 8.29 158 ASP A N 1
ATOM 2543 N N B ASP A 1 158 ? 48.072 20.534 39.193 0.30 8.43 158 ASP A N 1
ATOM 2544 C CA A ASP A 1 158 ? 46.743 20.652 38.598 0.70 8.73 158 ASP A CA 1
ATOM 2545 C CA B ASP A 1 158 ? 46.757 20.653 38.573 0.30 8.79 158 ASP A CA 1
ATOM 2546 C C A ASP A 1 158 ? 46.478 22.028 37.991 0.70 8.07 158 ASP A C 1
ATOM 2547 C C B ASP A 1 158 ? 46.437 22.075 38.121 0.30 8.22 158 ASP A C 1
ATOM 2548 O O A ASP A 1 158 ? 45.385 22.243 37.453 0.70 9.35 158 ASP A O 1
ATOM 2549 O O B ASP A 1 158 ? 45.266 22.394 37.892 0.30 7.73 158 ASP A O 1
ATOM 2566 N N . THR A 1 159 ? 47.436 22.946 38.065 1.00 7.28 159 THR A N 1
ATOM 2567 C CA . THR A 1 159 ? 47.263 24.273 37.481 1.00 7.22 159 THR A CA 1
ATOM 2568 C C . THR A 1 159 ? 46.821 24.213 36.024 1.00 6.27 159 THR A C 1
ATOM 2569 O O . THR A 1 159 ? 47.358 23.449 35.213 1.00 7.62 159 THR A O 1
ATOM 2580 N N . LEU A 1 160 ? 45.836 25.049 35.695 1.00 6.68 160 LEU A N 1
ATOM 2581 C CA . LEU A 1 160 ? 45.348 25.221 34.332 1.00 7.22 160 LEU A CA 1
ATOM 2582 C C . LEU A 1 160 ? 46.070 26.413 33.726 1.00 6.82 160 LEU A C 1
ATOM 2583 O O . LEU A 1 160 ? 45.882 27.559 34.166 1.00 7.06 160 LEU A O 1
ATOM 2599 N N . VAL A 1 161 ? 46.889 26.138 32.720 1.00 6.20 161 VAL A N 1
ATOM 2600 C CA . VAL A 1 161 ? 47.690 27.138 32.024 1.00 6.58 161 VAL A CA 1
ATOM 2601 C C . VAL A 1 161 ? 46.803 27.811 30.984 1.00 5.61 161 VAL A C 1
ATOM 2602 O O . VAL A 1 161 ? 46.483 27.216 29.946 1.00 6.96 161 VAL A O 1
ATOM 2615 N N . CYS A 1 162 ? 46.410 29.049 31.262 1.00 5.17 162 CYS A N 1
ATOM 2616 C CA . CYS A 1 162 ? 45.514 29.836 30.424 1.00 5.60 162 CYS A CA 1
ATOM 2617 C C . CYS A 1 162 ? 46.344 30.945 29.789 1.00 6.03 162 CYS A C 1
ATOM 2618 O O . CYS A 1 162 ? 46.303 32.103 30.203 1.00 7.46 162 CYS A O 1
ATOM 2626 N N . CYS A 1 163 ? 47.118 30.577 28.781 1.00 5.85 163 CYS A N 1
ATOM 2627 C CA . CYS A 1 163 ? 47.967 31.531 28.079 1.00 6.14 163 CYS A CA 1
ATOM 2628 C C . CYS A 1 163 ? 47.192 32.185 26.939 1.00 4.78 163 CYS A C 1
ATOM 2629 O O . CYS A 1 163 ? 46.080 31.773 26.587 1.00 5.66 163 CYS A O 1
ATOM 2637 N N . ALA A 1 164 ? 47.789 33.216 26.349 1.00 5.41 164 ALA A N 1
ATOM 2638 C CA . ALA A 1 164 ? 47.011 34.114 25.515 1.00 4.97 164 ALA A CA 1
ATOM 2639 C C . ALA A 1 164 ? 46.961 33.758 24.039 1.00 4.85 164 ALA A C 1
ATOM 2640 O O . ALA A 1 164 ? 46.143 34.342 23.327 1.00 6.51 164 ALA A O 1
ATOM 2647 N N . HIS A 1 165 ? 47.816 32.869 23.542 1.00 5.08 165 HIS A N 1
ATOM 2648 C CA . HIS A 1 165 ? 47.895 32.633 22.105 1.00 5.16 165 HIS A CA 1
ATOM 2649 C C . HIS A 1 165 ? 47.785 31.155 21.760 1.00 5.13 165 HIS A C 1
ATOM 2650 O O . HIS A 1 165 ? 48.340 30.290 22.448 1.00 5.78 165 HIS A O 1
ATOM 2664 N N . GLU A 1 166 ? 47.103 30.896 20.643 1.00 5.12 166 GLU A N 1
ATOM 2665 C CA . GLU A 1 166 ? 46.979 29.569 20.035 1.00 4.95 166 GLU A CA 1
ATOM 2666 C C . GLU A 1 166 ? 48.227 29.281 19.203 1.00 5.51 166 GLU A C 1
ATOM 2667 O O . GLU A 1 166 ? 48.217 29.275 17.971 1.00 7.01 166 GLU A O 1
ATOM 2679 N N . TYR A 1 167 ? 49.330 29.053 19.911 1.00 5.19 167 TYR A N 1
ATOM 2680 C CA . TYR A 1 167 ? 50.625 28.766 19.308 1.00 5.72 167 TYR A CA 1
ATOM 2681 C C . TYR A 1 167 ? 51.047 27.310 19.485 1.00 5.39 167 TYR A C 1
ATOM 2682 O O . TYR A 1 167 ? 52.158 26.936 19.088 1.00 6.16 167 TYR A O 1
ATOM 2700 N N . THR A 1 168 ? 50.185 26.483 20.070 1.00 5.16 168 THR A N 1
ATOM 2701 C CA . THR A 1 168 ? 50.587 25.161 20.537 1.00 5.21 168 THR A CA 1
ATOM 2702 C C . THR A 1 168 ? 51.118 24.289 19.408 1.00 5.08 168 THR A C 1
ATOM 2703 O O . THR A 1 168 ? 52.146 23.621 19.566 1.00 5.11 168 THR A O 1
ATOM 2714 N N . LEU A 1 169 ? 50.424 24.255 18.268 1.00 5.13 169 LEU A N 1
ATOM 2715 C CA . LEU A 1 169 ? 50.854 23.375 17.184 1.00 5.45 169 LEU A CA 1
ATOM 2716 C C . LEU A 1 169 ? 52.224 23.783 16.661 1.00 5.32 169 LEU A C 1
ATOM 2717 O O . LEU A 1 169 ? 53.119 22.944 16.520 1.00 5.72 169 LEU A O 1
ATOM 2733 N N . SER A 1 170 ? 52.419 25.074 16.378 1.00 6.04 170 SER A N 1
ATOM 2734 C CA A SER A 1 170 ? 53.732 25.528 15.937 0.60 6.48 170 SER A CA 1
ATOM 2735 C CA B SER A 1 170 ? 53.733 25.527 15.932 0.20 6.56 170 SER A CA 1
ATOM 2736 C CA C SER A 1 170 ? 53.732 25.532 15.936 0.20 6.56 170 SER A CA 1
ATOM 2737 C C . SER A 1 170 ? 54.797 25.236 16.984 1.00 5.90 170 SER A C 1
ATOM 2738 O O . SER A 1 170 ? 55.928 24.861 16.647 1.00 6.41 170 SER A O 1
ATOM 2756 N N . ASN A 1 171 ? 54.458 25.409 18.260 1.00 5.30 171 ASN A N 1
ATOM 2757 C CA . ASN A 1 171 ? 55.416 25.129 19.320 1.00 5.28 171 ASN A CA 1
ATOM 2758 C C . ASN A 1 171 ? 55.838 23.667 19.296 1.00 5.19 171 ASN A C 1
ATOM 2759 O O . ASN A 1 171 ? 57.017 23.351 19.498 1.00 5.74 171 ASN A O 1
ATOM 2770 N N . MET A 1 172 ? 54.887 22.764 19.080 1.00 5.04 172 MET A N 1
ATOM 2771 C CA . MET A 1 172 ? 55.218 21.343 19.066 1.00 5.70 172 MET A CA 1
ATOM 2772 C C . MET A 1 172 ? 56.008 20.953 17.822 1.00 6.40 172 MET A C 1
ATOM 2773 O O . MET A 1 172 ? 56.852 20.052 17.894 1.00 6.60 172 MET A O 1
ATOM 2787 N N A LYS A 1 173 ? 55.785 21.613 16.693 0.70 5.85 173 LYS A N 1
ATOM 2788 N N B LYS A 1 173 ? 55.735 21.593 16.679 0.30 5.96 173 LYS A N 1
ATOM 2789 C CA A LYS A 1 173 ? 56.639 21.365 15.537 0.70 7.05 173 LYS A CA 1
ATOM 2790 C CA B LYS A 1 173 ? 56.593 21.426 15.507 0.30 6.62 173 LYS A CA 1
ATOM 2791 C C A LYS A 1 173 ? 58.071 21.783 15.827 0.70 6.25 173 LYS A C 1
ATOM 2792 C C B LYS A 1 173 ? 58.040 21.763 15.858 0.30 6.00 173 LYS A C 1
ATOM 2793 O O A LYS A 1 173 ? 59.018 21.096 15.433 0.70 6.74 173 LYS A O 1
ATOM 2794 O O B LYS A 1 173 ? 58.961 21.001 15.546 0.30 5.74 173 LYS A O 1
ATOM 2831 N N . PHE A 1 174 ? 58.256 22.888 16.549 1.00 5.83 174 PHE A N 1
ATOM 2832 C CA . PHE A 1 174 ? 59.606 23.246 16.953 1.00 6.41 174 PHE A CA 1
ATOM 2833 C C . PHE A 1 174 ? 60.190 22.181 17.879 1.00 6.04 174 PHE A C 1
ATOM 2834 O O . PHE A 1 174 ? 61.344 21.768 17.727 1.00 6.19 174 PHE A O 1
ATOM 2851 N N . ALA A 1 175 ? 59.406 21.731 18.859 1.00 5.89 175 ALA A N 1
ATOM 2852 C CA . ALA A 1 175 ? 59.905 20.725 19.794 1.00 6.49 175 ALA A CA 1
ATOM 2853 C C . ALA A 1 175 ? 60.405 19.486 19.062 1.00 6.62 175 ALA A C 1
ATOM 2854 O O . ALA A 1 175 ? 61.457 18.932 19.408 1.00 6.85 175 ALA A O 1
ATOM 2861 N N . LEU A 1 176 ? 59.668 19.037 18.052 1.00 5.74 176 LEU A N 1
ATOM 2862 C CA . LEU A 1 176 ? 60.082 17.856 17.309 1.00 6.54 176 LEU A CA 1
ATOM 2863 C C . LEU A 1 176 ? 61.337 18.0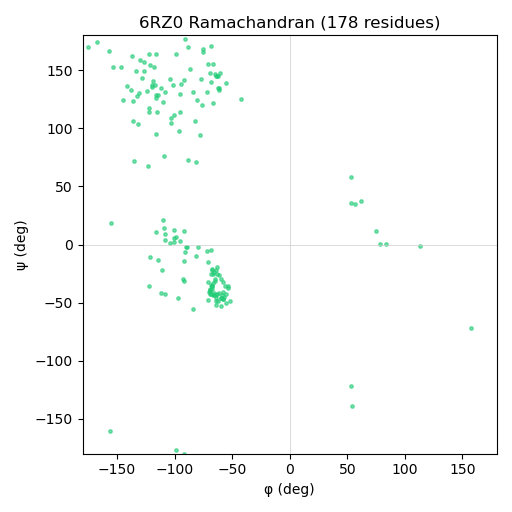96 16.491 1.00 5.91 176 LEU A C 1
ATOM 2864 O O . LEU A 1 176 ? 62.060 17.139 16.186 1.00 6.65 176 LEU A O 1
ATOM 2880 N N . SER A 1 177 ? 61.612 19.341 16.103 1.00 5.92 177 SER A N 1
ATOM 2881 C CA . SER A 1 177 ? 62.854 19.649 15.401 1.00 6.41 177 SER A CA 1
ATOM 2882 C C . SER A 1 177 ? 64.069 19.465 16.298 1.00 6.55 177 SER A C 1
ATOM 2883 O O . SER A 1 177 ? 65.181 19.291 15.784 1.00 8.28 177 SER A O 1
ATOM 2891 N N . ILE A 1 178 ? 63.882 19.514 17.614 1.00 6.15 178 ILE A N 1
ATOM 2892 C CA . ILE A 1 178 ? 64.961 19.329 18.583 1.00 6.63 178 ILE A CA 1
ATOM 2893 C C . ILE A 1 178 ? 65.011 17.892 19.099 1.00 6.13 178 ILE A C 1
ATOM 2894 O O . ILE A 1 178 ? 66.087 17.300 19.193 1.00 6.65 178 ILE A O 1
ATOM 2910 N N . LEU A 1 179 ? 63.856 17.326 19.455 1.00 5.87 179 LEU A N 1
ATOM 2911 C CA . LEU A 1 179 ? 63.762 16.000 20.062 1.00 5.73 179 LEU A CA 1
ATOM 2912 C C . LEU A 1 179 ? 62.846 15.109 19.226 1.00 6.10 179 LEU A C 1
ATOM 2913 O O . LEU A 1 179 ? 61.754 14.720 19.671 1.00 6.46 179 LEU A O 1
ATOM 2929 N N . PRO A 1 180 ? 63.270 14.750 18.011 1.00 5.95 180 PRO A N 1
ATOM 2930 C CA . PRO A 1 180 ? 62.369 14.000 17.124 1.00 6.92 180 PRO A CA 1
ATOM 2931 C C . PRO A 1 180 ? 61.972 12.639 17.653 1.00 6.12 180 PRO A C 1
ATOM 2932 O O . PRO A 1 180 ? 60.915 12.120 17.257 1.00 7.56 180 PRO A O 1
ATOM 2943 N N . HIS A 1 181 ? 62.788 12.025 18.502 1.00 6.41 181 HIS A N 1
ATOM 2944 C CA . HIS A 1 181 ? 62.514 10.682 18.981 1.00 6.74 181 HIS A CA 1
ATOM 2945 C C . HIS A 1 181 ? 61.707 10.649 20.277 1.00 7.39 181 HIS A C 1
ATOM 2946 O O . HIS A 1 181 ? 61.349 9.560 20.736 1.00 8.23 181 HIS A O 1
ATOM 2960 N N A ASP A 1 182 ? 61.385 11.794 20.859 0.70 6.77 182 ASP A N 1
ATOM 2961 N N B ASP A 1 182 ? 61.445 11.799 20.902 0.30 6.71 182 ASP A N 1
ATOM 2962 C CA A ASP A 1 182 ? 60.774 11.824 22.181 0.70 6.99 182 ASP A CA 1
ATOM 2963 C CA B ASP A 1 182 ? 60.789 11.822 22.209 0.30 6.68 182 ASP A CA 1
ATOM 2964 C C A ASP A 1 182 ? 59.310 11.414 22.082 0.70 6.28 182 ASP A C 1
ATOM 2965 C C B ASP A 1 182 ? 59.338 11.385 22.045 0.30 6.27 182 ASP A C 1
ATOM 2966 O O A ASP A 1 182 ? 58.506 12.085 21.430 0.70 6.38 182 ASP A O 1
ATOM 2967 O O B ASP A 1 182 ? 58.579 11.999 21.291 0.30 5.83 182 ASP A O 1
ATOM 2984 N N . LEU A 1 183 ? 58.956 10.302 22.725 1.00 7.89 183 LEU A N 1
ATOM 2985 C CA . LEU A 1 183 ? 57.615 9.750 22.531 1.00 8.56 183 LEU A CA 1
ATOM 2986 C C . LEU A 1 183 ? 56.532 10.675 23.078 1.00 8.64 183 LEU A C 1
ATOM 2987 O O . LEU A 1 183 ? 55.494 10.855 22.434 1.00 8.63 183 LEU A O 1
ATOM 3003 N N . SER A 1 184 ? 56.749 11.282 24.247 1.00 8.31 184 SER A N 1
ATOM 3004 C CA A SER A 1 184 ? 55.727 12.157 24.820 0.50 9.29 184 SER A CA 1
ATOM 3005 C CA B SER A 1 184 ? 55.720 12.148 24.816 0.50 9.25 184 SER A CA 1
ATOM 3006 C C . SER A 1 184 ? 55.470 13.362 23.926 1.00 7.03 184 SER A C 1
ATOM 3007 O O . SER A 1 184 ? 54.320 13.773 23.739 1.00 6.60 184 SER A O 1
ATOM 3021 N N . ILE A 1 185 ? 56.538 13.946 23.373 1.00 6.32 185 ILE A N 1
ATOM 3022 C CA . ILE A 1 185 ? 56.391 15.088 22.478 1.00 6.15 185 ILE A CA 1
ATOM 3023 C C . ILE A 1 185 ? 55.670 14.678 21.202 1.00 5.35 185 ILE A C 1
ATOM 3024 O O . ILE A 1 185 ? 54.778 15.393 20.731 1.00 6.04 185 ILE A O 1
ATOM 3040 N N . ASN A 1 186 ? 56.030 13.524 20.626 1.00 5.76 186 ASN A N 1
ATOM 3041 C CA . ASN A 1 186 ? 55.330 13.051 19.436 1.00 5.45 186 ASN A CA 1
ATOM 3042 C C . ASN A 1 186 ? 53.848 12.848 19.717 1.00 5.94 186 ASN A C 1
ATOM 3043 O O . ASN A 1 186 ? 52.993 13.258 18.928 1.00 6.70 186 ASN A O 1
ATOM 3054 N N . ASP A 1 187 ? 53.523 12.208 20.836 1.00 5.92 187 ASP A N 1
ATOM 3055 C CA . ASP A 1 187 ? 52.121 11.947 21.136 1.00 6.65 187 ASP A CA 1
ATOM 3056 C C . ASP A 1 187 ? 51.341 13.243 21.315 1.00 5.94 187 ASP A C 1
ATOM 3057 O O . ASP A 1 187 ? 50.202 13.362 20.841 1.00 6.49 187 ASP A O 1
ATOM 3066 N N . TYR A 1 188 ? 51.920 14.223 22.011 1.00 5.74 188 TYR A N 1
ATOM 3067 C CA . TYR A 1 188 ? 51.210 15.481 22.227 1.00 5.40 188 TYR A CA 1
ATOM 3068 C C . TYR A 1 188 ? 51.083 16.264 20.926 1.00 5.34 188 TYR A C 1
ATOM 3069 O O . TYR A 1 188 ? 50.021 16.838 20.645 1.00 5.80 188 TYR A O 1
ATOM 3087 N N . TYR A 1 189 ? 52.135 16.279 20.108 1.00 5.58 189 TYR A N 1
ATOM 3088 C CA . TYR A 1 189 ? 52.039 16.874 18.784 1.00 5.41 189 TYR A CA 1
ATOM 3089 C C . TYR A 1 189 ? 50.849 16.310 18.016 1.00 5.82 189 TYR A C 1
ATOM 3090 O O . TYR A 1 189 ? 50.067 17.060 17.420 1.00 5.96 189 TYR A O 1
ATOM 3108 N N A ARG A 1 190 ? 50.696 14.991 18.006 0.60 5.83 190 ARG A N 1
ATOM 3109 N N B ARG A 1 190 ? 50.685 14.982 18.026 0.40 5.59 190 ARG A N 1
ATOM 3110 C CA A ARG A 1 190 ? 49.597 14.411 17.248 0.60 6.47 190 ARG A CA 1
ATOM 3111 C CA B ARG A 1 190 ? 49.603 14.363 17.261 0.40 6.37 190 ARG A CA 1
ATOM 3112 C C A ARG A 1 190 ? 48.256 14.850 17.813 0.60 5.50 190 ARG A C 1
ATOM 3113 C C B ARG A 1 190 ? 48.233 14.731 17.819 0.40 5.80 190 ARG A C 1
ATOM 3114 O O A ARG A 1 190 ? 47.350 15.220 17.057 0.60 5.17 190 ARG A O 1
ATOM 3115 O O B ARG A 1 190 ? 47.264 14.849 17.061 0.40 4.67 190 ARG A O 1
ATOM 3156 N N . LYS A 1 191 ? 48.122 14.848 19.145 1.00 5.77 191 LYS A N 1
ATOM 3157 C CA . LYS A 1 191 ? 46.884 15.307 19.767 1.00 5.83 191 LYS A CA 1
ATOM 3158 C C . LYS A 1 191 ? 46.547 16.736 19.352 1.00 5.58 191 LYS A C 1
ATOM 3159 O O . LYS A 1 191 ? 45.395 17.035 19.008 1.00 5.57 191 LYS A O 1
ATOM 3178 N N A VAL A 1 192 ? 47.5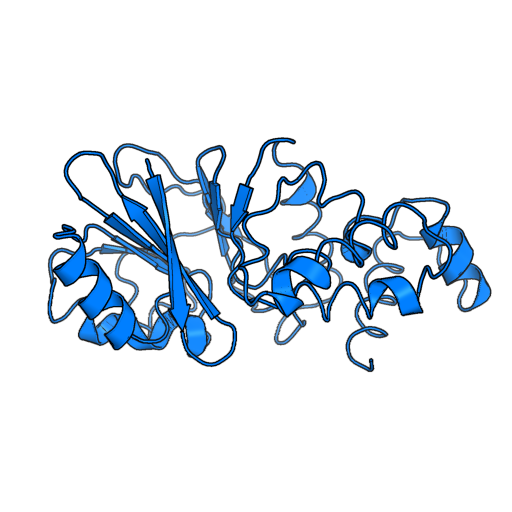43 17.620 19.401 0.60 5.17 192 VAL A N 1
ATOM 3179 N N B VAL A 1 192 ? 47.527 17.642 19.378 0.40 5.20 192 VAL A N 1
ATOM 3180 C CA A VAL A 1 192 ? 47.356 19.024 19.072 0.60 4.94 192 VAL A CA 1
ATOM 3181 C CA B VAL A 1 192 ? 47.208 19.035 19.070 0.40 5.26 192 VAL A CA 1
ATOM 3182 C C A VAL A 1 192 ? 47.037 19.191 17.594 0.60 5.06 192 VAL A C 1
ATOM 3183 C C B VAL A 1 192 ? 47.073 19.266 17.563 0.40 4.83 192 VAL A C 1
ATOM 3184 O O A VAL A 1 192 ? 46.143 19.967 17.223 0.60 5.02 192 VAL A O 1
ATOM 3185 O O B VAL A 1 192 ? 46.342 20.174 17.139 0.40 5.51 192 VAL A O 1
ATOM 3210 N N . LYS A 1 193 ? 47.777 18.493 16.732 1.00 5.17 193 LYS A N 1
ATOM 3211 C CA . LYS A 1 193 ? 47.506 18.543 15.300 1.00 5.46 193 LYS A CA 1
ATOM 3212 C C . LYS A 1 193 ? 46.048 18.211 15.018 1.00 5.23 193 LYS A C 1
ATOM 3213 O O . LYS A 1 193 ? 45.394 18.884 14.210 1.00 5.69 193 LYS A O 1
ATOM 3232 N N . GLU A 1 194 ? 45.516 17.180 15.677 1.00 5.53 194 GLU A N 1
ATOM 3233 C CA . GLU A 1 194 ? 44.136 16.779 15.440 1.00 6.42 194 GLU A CA 1
ATOM 3234 C C . GLU A 1 194 ? 43.150 17.800 15.998 1.00 5.56 194 GLU A C 1
ATOM 3235 O O . GLU A 1 194 ? 42.137 18.099 15.354 1.00 6.94 194 GLU A O 1
ATOM 3247 N N . LEU A 1 195 ? 43.412 18.349 17.190 1.00 5.76 195 LEU A N 1
ATOM 3248 C CA . LEU A 1 195 ? 42.565 19.425 17.698 1.00 4.99 195 LEU A CA 1
ATOM 3249 C C . LEU A 1 195 ? 42.495 20.565 16.688 1.00 5.27 195 LEU A C 1
ATOM 3250 O O . LEU A 1 195 ? 41.406 21.037 16.332 1.00 5.46 195 LEU A O 1
ATOM 3266 N N . ARG A 1 196 ? 43.655 21.023 16.209 1.00 4.97 196 ARG A N 1
ATOM 3267 C CA . ARG A 1 196 ? 43.660 22.156 15.289 1.00 5.19 196 ARG A CA 1
ATOM 3268 C C . ARG A 1 196 ? 43.057 21.795 13.939 1.00 5.69 196 ARG A C 1
ATOM 3269 O O . ARG A 1 196 ? 42.406 22.639 13.316 1.00 5.87 196 ARG A O 1
ATOM 3290 N N . ALA A 1 197 ? 43.249 20.563 13.468 1.00 5.37 197 ALA A N 1
ATOM 3291 C CA . ALA A 1 197 ? 42.650 20.151 12.203 1.00 6.23 197 ALA A CA 1
ATOM 3292 C C . ALA A 1 197 ? 41.130 20.229 12.263 1.00 5.98 197 ALA A C 1
ATOM 3293 O O . ALA A 1 197 ? 40.480 20.384 11.230 1.00 7.16 197 ALA A O 1
ATOM 3300 N N . LYS A 1 198 ? 40.556 20.118 13.458 1.00 6.22 198 LYS A N 1
ATOM 3301 C CA . LYS A 1 198 ? 39.126 20.240 13.681 1.00 7.03 198 LYS A CA 1
ATOM 3302 C C . LYS A 1 198 ? 38.754 21.620 14.224 1.00 6.80 198 LYS A C 1
ATOM 3303 O O . LYS A 1 198 ? 37.623 21.820 14.677 1.00 7.96 198 LYS A O 1
ATOM 3322 N N . ASN A 1 199 ? 39.689 22.569 14.181 1.00 8.68 199 ASN A N 1
ATOM 3323 C CA . ASN A 1 199 ? 39.453 23.950 14.615 1.00 8.60 199 ASN A CA 1
ATOM 3324 C C . ASN A 1 199 ? 39.080 24.048 16.096 1.00 8.16 199 ASN A C 1
ATOM 3325 O O . ASN A 1 199 ? 38.264 24.897 16.487 1.00 8.99 199 ASN A O 1
ATOM 3336 N N . GLN A 1 200 ? 39.694 23.215 16.933 1.00 7.47 200 GLN A N 1
ATOM 3337 C CA . GLN A 1 200 ? 39.409 23.181 18.360 1.00 7.15 200 GLN A CA 1
ATOM 3338 C C . GLN A 1 200 ? 40.523 23.853 19.151 1.00 6.33 200 GLN A C 1
ATOM 3339 O O . GLN A 1 200 ? 41.707 23.707 18.829 1.00 6.29 200 GLN A O 1
ATOM 3353 N N . ILE A 1 201 ? 40.140 24.570 20.209 1.00 6.31 201 ILE A N 1
ATOM 3354 C CA . ILE A 1 201 ? 41.109 25.202 21.092 1.00 5.89 201 ILE A CA 1
ATOM 3355 C C . ILE A 1 201 ? 41.990 24.150 21.762 1.00 5.97 201 ILE A C 1
ATOM 3356 O O . ILE A 1 201 ? 41.547 23.041 22.073 1.00 6.53 201 ILE A O 1
ATOM 3372 N N . THR A 1 202 ? 43.263 24.490 21.974 1.00 5.44 202 THR A N 1
ATOM 3373 C CA . THR A 1 202 ? 44.199 23.569 22.607 1.00 5.18 202 THR A CA 1
ATOM 3374 C C . THR A 1 202 ? 44.415 23.871 24.084 1.00 5.64 202 THR A C 1
ATOM 3375 O O . THR A 1 202 ? 45.208 23.177 24.739 1.00 7.31 202 THR A O 1
ATOM 3386 N N . LEU A 1 203 ? 43.728 24.864 24.617 1.00 5.45 203 LEU A N 1
ATOM 3387 C CA . LEU A 1 203 ? 43.960 25.421 25.940 1.00 5.78 203 LEU A CA 1
ATOM 3388 C C . LEU A 1 203 ? 42.662 25.426 26.726 1.00 5.66 203 LEU A C 1
ATOM 3389 O O . LEU A 1 203 ? 41.577 25.431 26.134 1.00 6.51 203 LEU A O 1
ATOM 3405 N N . PRO A 1 204 ? 42.735 25.455 28.067 1.00 5.83 204 PRO A N 1
ATOM 3406 C CA . PRO A 1 204 ? 43.957 25.435 28.880 1.00 6.01 204 PRO A CA 1
ATOM 3407 C C . PRO A 1 204 ? 44.574 24.041 28.931 1.00 6.61 204 PRO A C 1
ATOM 3408 O O . PRO A 1 204 ? 43.934 23.054 28.569 1.00 7.61 204 PRO A O 1
ATOM 3419 N N . VAL A 1 205 ? 45.823 23.978 29.390 1.00 6.49 205 VAL A N 1
ATOM 3420 C CA . VAL A 1 205 ? 46.532 22.721 29.570 1.00 7.12 205 VAL A CA 1
ATOM 3421 C C . VAL A 1 205 ? 46.875 22.559 31.040 1.00 6.67 205 VAL A C 1
ATOM 3422 O O . VAL A 1 205 ? 47.007 23.538 31.781 1.00 8.08 205 VAL A O 1
ATOM 3435 N N . ILE A 1 206 ? 46.996 21.311 31.474 1.00 8.49 206 ILE A N 1
ATOM 3436 C CA . ILE A 1 206 ? 47.334 21.005 32.862 1.00 8.13 206 ILE A CA 1
ATOM 3437 C C . ILE A 1 206 ? 48.849 21.065 33.018 1.00 7.20 206 ILE A C 1
ATOM 3438 O O . ILE A 1 206 ? 49.587 20.441 32.249 1.00 8.75 206 ILE A O 1
ATOM 3454 N N . LEU A 1 207 ? 49.316 21.781 34.040 1.00 7.50 207 LEU A N 1
ATOM 3455 C CA . LEU A 1 207 ? 50.748 22.035 34.173 1.00 7.68 207 LEU A CA 1
ATOM 3456 C C . LEU A 1 207 ? 51.567 20.750 34.268 1.00 8.21 207 LEU A C 1
ATOM 3457 O O . LEU A 1 207 ? 52.658 20.669 33.692 1.00 8.31 207 LEU A O 1
ATOM 3473 N N A LYS A 1 208 ? 51.088 19.749 35.010 0.70 8.18 208 LYS A N 1
ATOM 3474 N N B LYS A 1 208 ? 51.058 19.736 34.967 0.30 8.13 208 LYS A N 1
ATOM 3475 C CA A LYS A 1 208 ? 51.820 18.484 35.108 0.70 9.59 208 LYS A CA 1
ATOM 3476 C CA B LYS A 1 208 ? 51.812 18.493 35.084 0.30 9.04 208 LYS A CA 1
ATOM 3477 C C A LYS A 1 208 ? 52.107 17.916 33.724 0.70 9.73 208 LYS A C 1
ATOM 3478 C C B LYS A 1 208 ? 52.095 17.843 33.733 0.30 8.94 208 LYS A C 1
ATOM 3479 O O A LYS A 1 208 ? 53.230 17.474 33.432 0.70 9.16 208 LYS A O 1
ATOM 3480 O O B LYS A 1 208 ? 52.959 16.962 33.666 0.30 6.68 208 LYS A O 1
ATOM 3517 N N A ASN A 1 209 ? 51.085 17.896 32.861 0.70 8.66 209 ASN A N 1
ATOM 3518 N N B ASN A 1 209 ? 51.397 18.242 32.663 0.30 5.57 209 ASN A N 1
ATOM 3519 C CA A ASN A 1 209 ? 51.265 17.414 31.497 0.70 8.80 209 ASN A CA 1
ATOM 3520 C CA B ASN A 1 209 ? 51.709 17.747 31.327 0.30 5.35 209 ASN A CA 1
ATOM 3521 C C A ASN A 1 209 ? 52.177 18.343 30.719 0.70 8.19 209 ASN A C 1
ATOM 3522 C C B ASN A 1 209 ? 52.732 18.623 30.622 0.30 6.14 209 ASN A C 1
ATOM 3523 O O A ASN A 1 209 ? 53.080 17.891 30.003 0.70 9.59 209 ASN A O 1
ATOM 3524 O O B ASN A 1 209 ? 53.577 18.105 29.883 0.30 6.64 209 ASN A O 1
ATOM 3545 N N A GLU A 1 210 ? 51.957 19.648 30.869 0.70 8.34 210 GLU A N 1
ATOM 3546 N N B GLU A 1 210 ? 52.687 19.936 30.851 0.30 5.01 210 GLU A N 1
ATOM 3547 C CA A GLU A 1 210 ? 52.729 20.645 30.146 0.70 8.22 210 GLU A CA 1
ATOM 3548 C CA B GLU A 1 210 ? 53.670 20.823 30.243 0.30 5.30 210 GLU A CA 1
ATOM 3549 C C A GLU A 1 210 ? 54.225 20.484 30.391 0.70 7.63 210 GLU A C 1
ATOM 3550 C C B GLU A 1 210 ? 55.085 20.468 30.688 0.30 5.27 210 GLU A C 1
ATOM 3551 O O A GLU A 1 210 ? 55.027 20.605 29.456 0.70 8.31 210 GLU A O 1
ATOM 3552 O O B GLU A 1 210 ? 56.033 20.564 29.899 0.30 5.00 210 GLU A O 1
ATOM 3575 N N A ARG A 1 211 ? 54.627 20.203 31.636 0.70 8.21 211 ARG A N 1
ATOM 3576 N N B ARG A 1 211 ? 55.252 20.030 31.937 0.30 5.46 211 ARG A N 1
ATOM 3577 C CA A ARG A 1 211 ? 56.050 20.072 31.920 0.70 8.44 211 ARG A CA 1
ATOM 3578 C CA B ARG A 1 211 ? 56.584 19.653 32.398 0.30 6.14 211 ARG A CA 1
ATOM 3579 C C A ARG A 1 211 ? 56.683 18.943 31.119 0.70 9.03 211 ARG A C 1
ATOM 3580 C C B ARG A 1 211 ? 57.162 18.497 31.585 0.30 6.47 211 ARG A C 1
ATOM 3581 O O A ARG A 1 211 ? 57.892 18.962 30.855 0.70 10.39 211 ARG A O 1
ATOM 3582 O O B ARG A 1 211 ? 58.388 18.364 31.499 0.30 7.01 211 ARG A O 1
ATOM 3623 N N A GLN A 1 212 ? 55.895 17.936 30.754 0.70 8.72 212 GLN A N 1
ATOM 3624 N N B GLN A 1 212 ? 56.310 17.677 30.965 0.30 6.34 212 GLN A N 1
ATOM 3625 C CA A GLN A 1 212 ? 56.432 16.781 30.048 0.70 8.35 212 GLN A CA 1
ATOM 3626 C CA B GLN A 1 212 ? 56.792 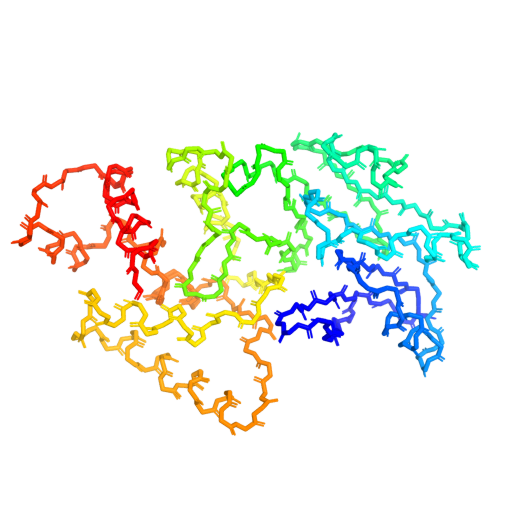16.568 30.150 0.30 6.98 212 GLN A CA 1
ATOM 3627 C C A GLN A 1 212 ? 56.621 17.039 28.564 0.70 7.83 212 GLN A C 1
ATOM 3628 C C B GLN A 1 212 ? 57.030 16.935 28.686 0.30 6.36 212 GLN A C 1
ATOM 3629 O O A GLN A 1 212 ? 57.399 16.325 27.924 0.70 9.43 212 GLN A O 1
ATOM 3630 O O B GLN A 1 212 ? 57.927 16.349 28.066 0.30 7.77 212 GLN A O 1
ATOM 3657 N N A ILE A 1 213 ? 55.935 18.035 28.006 0.50 5.87 213 ILE A N 1
ATOM 3658 N N B ILE A 1 213 ? 56.256 17.854 28.097 0.50 7.29 213 ILE A N 1
ATOM 3659 C CA A ILE A 1 213 ? 55.926 18.257 26.568 0.50 6.10 213 ILE A CA 1
ATOM 3660 C CA B ILE A 1 213 ? 56.286 18.061 26.645 0.50 7.15 213 ILE A CA 1
ATOM 3661 C C A ILE A 1 213 ? 56.531 19.586 26.177 0.50 6.46 213 ILE A C 1
ATOM 3662 C C B ILE A 1 213 ? 56.728 19.454 26.204 0.50 5.61 213 ILE A C 1
ATOM 3663 O O A ILE A 1 213 ? 56.583 19.900 24.982 0.50 7.65 213 ILE A O 1
ATOM 3664 O O B ILE A 1 213 ? 56.844 19.690 24.996 0.50 5.97 213 ILE A O 1
ATOM 3695 N N . ASN A 1 214 ? 57.056 20.349 27.131 1.00 5.91 214 ASN A N 1
ATOM 3696 C CA . ASN A 1 214 ? 57.482 21.712 26.841 1.00 6.32 214 ASN A CA 1
ATOM 3697 C C . ASN A 1 214 ? 58.995 21.738 26.994 1.00 5.86 214 ASN A C 1
ATOM 3698 O O . ASN A 1 214 ? 59.512 21.656 28.115 1.00 7.04 214 ASN A O 1
ATOM 3709 N N . VAL A 1 215 ? 59.714 21.833 25.874 1.00 6.74 215 VAL A N 1
ATOM 3710 C CA . VAL A 1 215 ? 61.170 21.758 25.948 1.00 6.97 215 VAL A CA 1
ATOM 3711 C C . VAL A 1 215 ? 61.745 22.868 26.819 1.00 7.19 215 VAL A C 1
ATOM 3712 O O . VAL A 1 215 ? 62.806 22.699 27.426 1.00 8.49 215 VAL A O 1
ATOM 3725 N N . PHE A 1 216 ? 61.071 24.019 26.881 1.00 7.19 216 PHE A N 1
ATOM 3726 C CA . PHE A 1 216 ? 61.569 25.115 27.701 1.00 8.04 216 PHE A CA 1
ATOM 3727 C C . PHE A 1 216 ? 61.428 24.846 29.190 1.00 9.14 216 PHE A C 1
ATOM 3728 O O . PHE A 1 216 ? 62.070 25.536 29.995 1.00 12.57 216 PHE A O 1
ATOM 3745 N N . LEU A 1 217 ? 60.636 23.849 29.577 1.00 7.65 217 LEU A N 1
ATOM 3746 C CA . LEU A 1 217 ? 60.518 23.419 30.962 1.00 8.08 217 LEU A CA 1
ATOM 3747 C C . LEU A 1 217 ? 61.347 22.173 31.254 1.00 8.97 217 LEU A C 1
ATOM 3748 O O . LEU A 1 217 ? 61.268 21.629 32.363 1.00 11.34 217 LEU A O 1
ATOM 3764 N N . ARG A 1 218 ? 62.149 21.711 30.292 1.00 9.31 218 ARG A N 1
ATOM 3765 C CA . ARG A 1 218 ? 62.872 20.448 30.395 1.00 10.42 218 ARG A CA 1
ATOM 3766 C C . ARG A 1 218 ? 64.385 20.639 30.341 1.00 11.49 218 ARG A C 1
ATOM 3767 O O . ARG A 1 218 ? 65.123 19.746 29.923 1.00 12.38 218 ARG A O 1
ATOM 3788 N N A THR A 1 219 ? 64.891 21.779 30.788 0.50 12.38 219 THR A N 1
ATOM 3789 N N B THR A 1 219 ? 64.836 21.816 30.792 0.50 12.38 219 THR A N 1
ATOM 3790 C CA A THR A 1 219 ? 66.323 22.041 30.673 0.50 13.35 219 THR A CA 1
ATOM 3791 C CA B THR A 1 219 ? 66.236 22.203 30.709 0.50 13.93 219 THR A CA 1
ATOM 3792 C C A THR A 1 219 ? 67.172 21.259 31.668 0.50 14.83 219 THR A C 1
ATOM 3793 C C B THR A 1 219 ? 67.145 21.313 31.553 0.50 15.03 219 THR A C 1
ATOM 3794 O O A THR A 1 219 ? 68.402 21.385 31.637 0.50 16.70 219 THR A O 1
ATOM 3795 O O B THR A 1 219 ? 68.351 21.264 31.287 0.50 17.22 219 THR A O 1
ATOM 3816 N N A GLU A 1 220 ? 66.564 20.458 32.539 0.80 14.74 220 GLU A N 1
ATOM 3817 N N B GLU A 1 220 ? 66.607 20.612 32.557 0.20 14.73 220 GLU A N 1
ATOM 3818 C CA A GLU A 1 220 ? 67.310 19.530 33.373 0.80 16.83 220 GLU A CA 1
ATOM 3819 C CA B GLU A 1 220 ? 67.388 19.671 33.359 0.20 16.48 220 GLU A CA 1
ATOM 3820 C C A GLU A 1 220 ? 67.003 18.076 33.025 0.80 18.09 220 GLU A C 1
ATOM 3821 C C B GLU A 1 220 ? 67.233 18.231 32.892 0.20 17.25 220 GLU A C 1
ATOM 3822 O O A GLU A 1 220 ? 67.382 17.169 33.777 0.80 20.40 220 GLU A O 1
ATOM 3823 O O B GLU A 1 220 ? 67.882 17.338 33.448 0.20 18.03 220 GLU A O 1
ATOM 3838 N N A ASP A 1 221 ? 66.307 17.842 31.917 0.80 16.29 221 ASP A N 1
ATOM 3839 N N B ASP A 1 221 ? 66.400 17.989 31.885 0.20 16.36 221 ASP A N 1
ATOM 3840 C CA A ASP A 1 221 ? 65.983 16.502 31.451 0.80 18.57 221 ASP A CA 1
ATOM 3841 C CA B ASP A 1 221 ? 66.115 16.635 31.434 0.20 17.40 221 ASP A CA 1
ATOM 3842 C C A ASP A 1 221 ? 67.186 15.956 30.698 0.80 18.83 221 ASP A C 1
ATOM 3843 C C B ASP A 1 221 ? 67.318 16.053 30.706 0.20 18.08 221 ASP A C 1
ATOM 3844 O O A ASP A 1 221 ? 67.631 16.553 29.714 0.80 18.23 221 ASP A O 1
ATOM 3845 O O B ASP A 1 221 ? 67.827 16.648 29.752 0.20 17.58 221 ASP A O 1
ATOM 3862 N N A ILE A 1 222 ? 67.713 14.817 31.157 0.80 26.14 222 ILE A N 1
ATOM 3863 N N B ILE A 1 222 ? 67.761 14.873 31.147 0.20 26.03 222 ILE A N 1
ATOM 3864 C CA A ILE A 1 222 ? 68.942 14.272 30.581 0.80 25.00 222 ILE A CA 1
ATOM 3865 C CA B ILE A 1 222 ? 68.963 14.276 30.573 0.20 24.80 222 ILE A CA 1
ATOM 3866 C C A ILE A 1 222 ? 68.808 14.089 29.076 0.80 22.24 222 ILE A C 1
ATOM 3867 C C B ILE A 1 222 ? 68.813 14.090 29.069 0.20 22.46 222 ILE A C 1
ATOM 3868 O O A ILE A 1 222 ? 69.771 14.286 28.325 0.80 21.19 222 ILE A O 1
ATOM 3869 O O B ILE A 1 222 ? 69.768 14.297 28.310 0.20 21.38 222 ILE A O 1
ATOM 3889 N N . ASP A 1 223 ? 67.624 13.68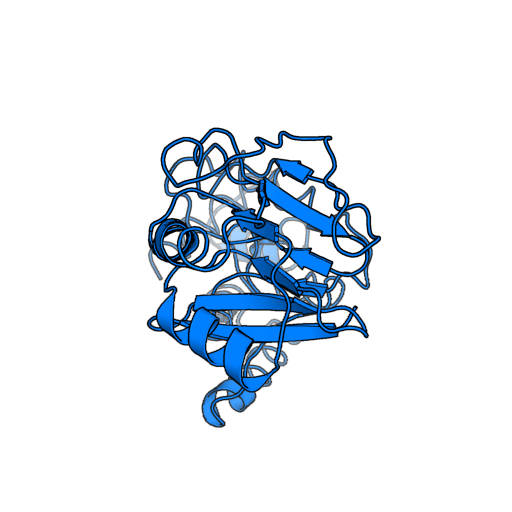9 28.610 1.00 24.92 223 ASP A N 1
ATOM 3890 C CA . ASP A 1 223 ? 67.438 13.464 27.180 1.00 23.84 223 ASP A CA 1
ATOM 3891 C C . ASP A 1 223 ? 67.671 14.745 26.388 1.00 19.85 223 ASP A C 1
ATOM 3892 O O . ASP A 1 223 ? 68.367 14.732 25.367 1.00 18.39 223 ASP A O 1
ATOM 3901 N N . LEU A 1 224 ? 67.109 15.867 26.849 1.00 18.94 224 LEU A N 1
ATOM 3902 C CA . LEU A 1 224 ? 67.338 17.135 26.158 1.00 17.94 224 LEU A CA 1
ATOM 3903 C C . LEU A 1 224 ? 68.780 17.596 26.325 1.00 17.66 224 LEU A C 1
ATOM 3904 O O . LEU A 1 224 ? 69.400 18.079 25.369 1.00 16.87 224 LEU A O 1
ATOM 3920 N N . ILE A 1 225 ? 69.329 17.463 27.536 1.00 18.75 225 ILE A N 1
ATOM 3921 C CA . ILE A 1 225 ? 70.733 17.802 27.768 1.00 18.99 225 ILE A CA 1
ATOM 3922 C C . ILE A 1 225 ? 71.621 17.099 26.750 1.00 18.38 225 ILE A C 1
ATOM 3923 O O . ILE A 1 225 ? 72.487 17.716 26.120 1.00 18.21 225 ILE A O 1
ATOM 3939 N N . ASN A 1 226 ? 71.413 15.793 26.579 1.00 18.49 226 ASN A N 1
ATOM 3940 C CA . ASN A 1 226 ? 72.282 15.008 25.710 1.00 18.45 226 ASN A CA 1
ATOM 3941 C C . ASN A 1 226 ? 72.160 15.444 24.257 1.00 16.98 226 ASN A C 1
ATOM 3942 O O . ASN A 1 226 ? 73.169 15.528 23.545 1.00 17.20 226 ASN A O 1
ATOM 3953 N N . VAL A 1 227 ? 70.939 15.708 23.790 1.00 16.00 227 VAL A N 1
ATOM 3954 C CA . VAL A 1 227 ? 70.769 16.079 22.391 1.00 15.08 227 VAL A CA 1
ATOM 3955 C C . VAL A 1 227 ? 71.384 17.446 22.123 1.00 15.42 227 VAL A C 1
ATOM 3956 O O . VAL A 1 227 ? 72.066 17.644 21.108 1.00 15.58 227 VAL A O 1
ATOM 3969 N N . ILE A 1 228 ? 71.180 18.404 23.030 1.00 15.96 228 ILE A N 1
ATOM 3970 C CA . ILE A 1 228 ? 71.832 19.702 22.879 1.00 16.78 228 ILE A CA 1
ATOM 3971 C C . ILE A 1 228 ? 73.343 19.528 22.806 1.00 17.62 228 ILE A C 1
ATOM 3972 O O . ILE A 1 228 ? 74.010 20.116 21.944 1.00 18.41 228 ILE A O 1
ATOM 3988 N N . ASN A 1 229 ? 73.902 18.703 23.695 1.00 18.01 229 ASN A N 1
ATOM 3989 C CA . ASN A 1 229 ? 75.350 18.525 23.752 1.00 19.47 229 ASN A CA 1
ATOM 3990 C C . ASN A 1 229 ? 75.922 17.915 22.478 1.00 19.71 229 ASN A C 1
ATOM 3991 O O . ASN A 1 229 ? 77.133 18.012 22.256 1.00 21.44 229 ASN A O 1
ATOM 4002 N N . GLU A 1 230 ? 75.098 17.262 21.648 1.00 18.36 230 GLU A N 1
ATOM 4003 C CA . GLU A 1 230 ? 75.597 16.763 20.370 1.00 18.73 230 GLU A CA 1
ATOM 4004 C C . GLU A 1 230 ? 75.962 17.895 19.427 1.00 19.60 230 GLU A C 1
ATOM 4005 O O . GLU A 1 230 ? 76.726 17.677 18.477 1.00 21.38 230 GLU A O 1
ATOM 4017 N N . GLU A 1 231 ? 75.422 19.088 19.652 1.00 19.47 231 GLU A N 1
ATOM 4018 C CA . GLU A 1 231 ? 75.738 20.263 18.852 1.00 21.89 231 GLU A CA 1
ATOM 4019 C C . GLU A 1 231 ? 76.592 21.281 19.591 1.00 25.04 231 GLU A C 1
ATOM 4020 O O . GLU A 1 231 ? 77.526 21.832 19.002 1.00 28.07 231 GLU A O 1
ATOM 4032 N N . THR A 1 232 ? 76.291 21.541 20.865 1.00 22.24 232 THR A N 1
ATOM 4033 C CA . THR A 1 232 ? 76.985 22.551 21.663 1.00 23.95 232 THR A CA 1
ATOM 4034 C C . THR A 1 232 ? 77.068 22.025 23.087 1.00 23.37 232 THR A C 1
ATOM 4035 O O . THR A 1 232 ? 76.035 21.705 23.682 1.00 24.22 232 THR A O 1
ATOM 4046 N N . LEU A 1 233 ? 78.272 21.946 23.647 1.00 25.97 233 LEU A N 1
ATOM 4047 C CA . LEU A 1 233 ? 78.423 21.458 25.013 1.00 25.18 233 LEU A CA 1
ATOM 4048 C C . LEU A 1 233 ? 77.990 22.544 25.993 1.00 25.52 233 LEU A C 1
ATOM 4049 O O . LEU A 1 233 ? 78.572 23.635 26.012 1.00 29.12 233 LEU A O 1
ATOM 4057 N N . LEU A 1 234 ? 76.976 22.246 26.811 1.00 24.67 234 LEU A N 1
ATOM 4058 C CA . LEU A 1 234 ? 76.464 23.198 27.793 1.00 24.66 234 LEU A CA 1
ATOM 4059 C C . LEU A 1 234 ? 76.180 22.483 29.107 1.00 26.74 234 LEU A C 1
ATOM 4060 O O . LEU A 1 234 ? 75.538 21.429 29.118 1.00 26.46 234 LEU A O 1
ATOM 4076 N N . GLN A 1 235 ? 76.642 23.067 30.214 1.00 26.50 235 GLN A N 1
ATOM 4077 C CA . GLN A 1 235 ? 76.508 22.436 31.522 1.00 28.41 235 GLN A CA 1
ATOM 4078 C C . GLN A 1 235 ? 75.432 23.050 32.407 1.00 30.79 235 GLN A C 1
ATOM 4079 O O . GLN A 1 235 ? 75.025 22.413 33.385 1.00 34.01 235 GLN A O 1
ATOM 4082 N N A GLN A 1 236 ? 74.926 24.243 32.080 0.80 27.54 236 GLN A N 1
ATOM 4083 N N B GLN A 1 236 ? 74.988 24.263 32.104 0.20 26.82 236 GLN A N 1
ATOM 4084 C CA A GLN A 1 236 ? 73.977 24.944 32.940 0.80 26.77 236 GLN A CA 1
ATOM 4085 C CA B GLN A 1 236 ? 74.019 24.950 32.930 0.20 26.69 236 GLN A CA 1
ATOM 4086 C C A GLN A 1 236 ? 72.585 24.939 32.320 0.80 26.83 236 GLN A C 1
ATOM 4087 C C B GLN A 1 236 ? 72.667 24.979 32.245 0.20 25.75 236 GLN A C 1
ATOM 4088 O O A GLN A 1 236 ? 72.446 25.259 31.131 0.80 24.68 236 GLN A O 1
ATOM 4089 O O B GLN A 1 236 ? 72.596 25.195 31.030 0.20 24.60 236 GLN A O 1
ATOM 4095 N N A PRO A 1 237 ? 71.540 24.563 33.071 0.80 24.17 237 PRO A N 1
ATOM 4096 N N B PRO A 1 237 ? 71.579 24.770 32.987 0.20 23.91 237 PRO A N 1
ATOM 4097 C CA A PRO A 1 237 ? 70.182 24.572 32.493 0.80 22.30 237 PRO A CA 1
ATOM 4098 C CA B PRO A 1 237 ? 70.255 24.944 32.369 0.20 21.61 237 PRO A CA 1
ATOM 4099 C C A PRO A 1 237 ? 69.789 25.906 31.881 0.80 19.87 237 PRO A C 1
ATOM 4100 C C B PRO A 1 237 ? 70.067 26.315 31.735 0.20 20.47 237 PRO A C 1
ATOM 4101 O O A PRO A 1 237 ? 69.033 25.944 30.904 0.80 18.15 237 PRO A O 1
ATOM 4102 O O B PRO A 1 237 ? 69.552 26.408 30.615 0.20 19.22 237 PRO A O 1
ATOM 4123 N N A GLU A 1 238 ? 70.277 27.010 32.446 0.80 21.15 238 GLU A N 1
ATOM 4124 N N B GLU A 1 238 ? 70.490 27.383 32.411 0.20 22.12 238 GLU A N 1
ATOM 4125 C CA A GLU A 1 238 ? 69.967 28.328 31.909 0.80 20.78 238 GLU A CA 1
ATOM 4126 C CA B GLU A 1 238 ? 70.297 28.733 31.893 0.20 21.64 238 GLU A CA 1
ATOM 4127 C C A GLU A 1 238 ? 70.594 28.537 30.540 0.80 20.01 238 GLU A C 1
ATOM 4128 C C B GLU A 1 238 ? 70.812 28.873 30.465 0.20 20.34 238 GLU A C 1
ATOM 4129 O O A GLU A 1 238 ? 70.009 29.223 29.693 0.80 18.43 238 GLU A O 1
ATOM 4130 O O B GLU A 1 238 ? 70.029 29.101 29.537 0.20 17.53 238 GLU A O 1
ATOM 4144 N N A GLU A 1 239 ? 71.772 27.957 30.305 0.80 20.36 239 GLU A N 1
ATOM 4145 N N B GLU A 1 239 ? 72.130 28.745 30.279 0.20 21.00 239 GLU A N 1
ATOM 4146 C CA A GLU A 1 239 ? 72.383 28.027 28.983 0.80 19.94 239 GLU A CA 1
ATOM 4147 C CA B GLU A 1 239 ? 72.706 28.853 28.942 0.20 20.75 239 GLU A CA 1
ATOM 4148 C C A GLU A 1 239 ? 71.579 27.229 27.968 0.80 17.84 239 GLU A C 1
ATOM 4149 C C B GLU A 1 239 ? 72.082 27.851 27.980 0.20 18.62 239 GLU A C 1
ATOM 4150 O O A GLU A 1 239 ? 71.464 27.627 26.803 0.80 16.89 239 GLU A O 1
ATOM 4151 O O B GLU A 1 239 ? 71.947 28.139 26.786 0.20 19.10 239 GLU A O 1
ATOM 4165 N N A ARG A 1 240 ? 71.038 26.082 28.388 0.80 17.52 240 ARG A N 1
ATOM 4166 N N B ARG A 1 240 ? 71.713 26.671 28.481 0.20 18.47 240 ARG A N 1
ATOM 4167 C CA A ARG A 1 240 ? 70.216 25.281 27.489 0.80 15.97 240 ARG A CA 1
ATOM 4168 C CA B ARG A 1 240 ? 70.932 25.723 27.693 0.20 17.13 240 ARG A CA 1
ATOM 4169 C C A ARG A 1 240 ? 68.946 26.030 27.132 0.80 14.04 240 ARG A C 1
ATOM 4170 C C B ARG A 1 240 ? 69.637 26.362 27.208 0.20 14.81 240 ARG A C 1
ATOM 4171 O O A ARG A 1 240 ? 68.472 25.949 25.993 0.80 12.88 240 ARG A O 1
ATOM 4172 O O B ARG A 1 240 ? 69.333 26.353 26.010 0.20 13.76 240 ARG A O 1
ATOM 4213 N N A PHE A 1 241 ? 68.390 26.776 28.094 0.80 14.08 241 PHE A N 1
ATOM 4214 N N B PHE A 1 241 ? 68.853 26.912 28.141 0.20 15.83 241 PHE A N 1
ATOM 4215 C CA A PHE A 1 241 ? 67.240 27.615 27.797 0.80 12.84 241 PHE A CA 1
ATOM 4216 C CA B PHE A 1 241 ? 67.553 27.491 27.811 0.20 13.71 241 PHE A CA 1
ATOM 4217 C C A PHE A 1 241 ? 67.570 28.630 26.691 0.80 12.27 241 PHE A C 1
ATOM 4218 C C B PHE A 1 241 ? 67.685 28.509 26.693 0.20 12.43 241 PHE A C 1
ATOM 4219 O O A PHE A 1 241 ? 66.805 28.781 25.726 0.80 11.04 241 PHE A O 1
ATOM 4220 O O B PHE A 1 241 ? 66.882 28.553 25.751 0.20 11.95 241 PHE A O 1
ATOM 4253 N N . ALA A 1 242 ? 68.710 29.335 26.798 1.00 13.73 242 ALA A N 1
ATOM 4254 C CA . ALA A 1 242 ? 68.986 30.367 25.806 1.00 13.65 242 ALA A CA 1
ATOM 4255 C C . ALA A 1 242 ? 69.245 29.747 24.439 1.00 14.82 242 ALA A C 1
ATOM 4256 O O . ALA A 1 242 ? 68.855 30.306 23.405 1.00 13.37 242 ALA A O 1
ATOM 4263 N N . TRP A 1 243 ? 69.911 28.590 24.415 1.00 14.09 243 TRP A N 1
ATOM 4264 C CA . TRP A 1 243 ? 70.154 27.885 23.159 1.00 13.87 243 TRP A CA 1
ATOM 4265 C C . TRP A 1 243 ? 68.841 27.524 22.489 1.00 12.18 243 TRP A C 1
ATOM 4266 O O . TRP A 1 243 ? 68.670 27.716 21.278 1.00 12.71 243 TRP A O 1
ATOM 4287 N N A LEU A 1 244 ? 67.900 26.973 23.266 0.50 11.23 244 LEU A N 1
ATOM 4288 N N B LEU A 1 244 ? 67.899 27.008 23.265 0.50 11.23 244 LEU A N 1
ATOM 4289 C CA A LEU A 1 244 ? 66.599 26.598 22.721 0.50 10.62 244 LEU A CA 1
ATOM 4290 C CA B LEU A 1 244 ? 66.614 26.611 22.717 0.50 10.68 244 LEU A CA 1
ATOM 4291 C C A LEU A 1 244 ? 65.840 27.822 22.221 0.50 9.22 244 LEU A C 1
ATOM 4292 C C B LEU A 1 244 ? 65.828 27.819 22.232 0.50 9.21 244 LEU A C 1
ATOM 4293 O O A LEU A 1 244 ? 65.213 27.781 21.155 0.50 8.83 244 LEU A O 1
ATOM 4294 O O B LEU A 1 244 ? 65.183 27.766 21.178 0.50 8.80 244 LEU A O 1
ATOM 4325 N N . ARG A 1 245 ? 65.843 28.905 23.004 1.00 9.33 245 ARG A N 1
ATOM 4326 C CA . ARG A 1 245 ? 65.079 30.088 22.644 1.00 8.97 245 ARG A CA 1
ATOM 4327 C C . ARG A 1 245 ? 65.631 30.728 21.379 1.00 9.50 245 ARG A C 1
ATOM 4328 O O . ARG A 1 245 ? 64.863 31.188 20.526 1.00 9.21 245 ARG A O 1
ATOM 4349 N N . SER A 1 246 ? 66.956 30.721 21.209 1.00 10.66 246 SER A N 1
ATOM 4350 C CA . SER A 1 246 ? 67.536 31.239 19.973 1.00 11.72 246 SER A CA 1
ATOM 4351 C C . SER A 1 246 ? 67.225 30.331 18.789 1.00 11.58 246 SER A C 1
ATOM 4352 O O . SER A 1 246 ? 66.958 30.816 17.682 1.00 12.08 246 SER A O 1
ATOM 4360 N N . LYS A 1 247 ? 67.263 29.008 18.989 1.00 11.30 247 LYS A N 1
ATOM 4361 C CA . LYS A 1 247 ? 66.853 28.102 17.921 1.00 11.51 247 LYS A CA 1
ATOM 4362 C C . LYS A 1 247 ? 65.412 28.368 17.506 1.00 10.44 247 LYS A C 1
ATOM 4363 O O . LYS A 1 247 ? 65.089 28.372 16.313 1.00 11.11 247 LYS A O 1
ATOM 4376 N N . LYS A 1 248 ? 64.518 28.567 18.476 1.00 9.18 248 LYS A N 1
ATOM 4377 C CA A LYS A 1 248 ? 63.117 28.811 18.146 0.40 9.63 248 LYS A CA 1
ATOM 4378 C CA B LYS A 1 248 ? 63.125 28.803 18.129 0.60 9.15 248 LYS A CA 1
ATOM 4379 C C . LYS A 1 248 ? 62.954 30.128 17.397 1.00 10.85 248 LYS A C 1
ATOM 4380 O O . LYS A 1 248 ? 62.116 30.232 16.492 1.00 11.87 248 LYS A O 1
ATOM 4415 N N . ASP A 1 249 ? 63.742 31.144 17.759 1.00 9.96 249 ASP A N 1
ATOM 4416 C CA . ASP A 1 249 ? 63.655 32.421 17.062 1.00 12.02 249 ASP A CA 1
ATOM 4417 C C . ASP A 1 249 ? 63.876 32.237 15.565 1.00 14.09 249 ASP A C 1
ATOM 4418 O O . ASP A 1 249 ? 63.285 32.955 14.747 1.00 16.83 249 ASP A O 1
ATOM 4427 N N . ARG A 1 250 ? 64.760 31.306 15.190 1.00 13.38 250 ARG A N 1
ATOM 4428 C CA . ARG A 1 250 ? 65.151 31.083 13.804 1.00 16.68 250 ARG A CA 1
ATOM 4429 C C . ARG A 1 250 ? 64.291 30.043 13.099 1.00 17.06 250 ARG A C 1
ATOM 4430 O O . ARG A 1 250 ? 64.454 29.842 11.887 1.00 19.25 250 ARG A O 1
ATOM 4451 N N . PHE A 1 251 ? 63.405 29.370 13.815 1.00 15.15 251 PHE A N 1
ATOM 4452 C CA . PHE A 1 251 ? 62.699 28.223 13.263 1.00 16.70 251 PHE A CA 1
ATOM 4453 C C . PHE A 1 251 ? 61.638 28.637 12.268 1.00 24.45 251 PHE A C 1
ATOM 4454 O O . PHE A 1 251 ? 61.529 28.034 11.201 1.00 27.89 251 PHE A O 1
#

Radius of gyration: 18.07 Å; Cα contacts (8 Å, |Δi|>4): 601; chains: 1; bounding box: 54×45×34 Å

CATH classification: 3.60.15.10

Solvent-accessible surface area: 11071 Å² total; per-residue (Å²): 68,77,41,35,47,12,95,7,117,146,46,8,17,0,6,0,0,23,28,144,57,10,109,0,0,0,5,4,0,5,44,5,115,33,0,38,92,18,7,74,83,76,121,23,92,6,58,1,0,0,0,0,0,45,38,146,20,0,12,52,2,3,151,85,0,38,104,71,44,98,119,7,56,0,29,0,4,110,42,0,104,123,86,34,16,96,86,36,5,98,90,66,70,71,4,133,1,14,54,71,105,0,46,3,25,32,0,33,0,7,0,103,25,1,5,0,0,25,8,113,40,27,0,0,0,3,4,0,0,7,0,1,0,7,0,121,47,113,74,11,78,22,46,62,0,22,85,2,4,91,84,0,24,87,27,50,69,80,0,42,0,2,0,4,9,24,57,1,49,58,6,0,100,2,0,34,62,14,7,74,161,24,143,50,0,30,95,29,36,160,126,0,111,93,53,72,72,130,120,90,61,10,8,48,16,78,0,115,78,1,57,95,11,0,0,6,32,23,8,124,43,107,80,0,26,75,52,0,57,149,118,53,113,28,66,39,39,64,77,15,0,36,36,0,6,45,43,40,92,171,136

Nearest PDB structures (foldseek):
  6s0i-assembly1_A  TM=9.984E-01  e=1.038E-52  Escherichia coli K-12
  2qed-assembly1_A  TM=9.960E-01  e=4.645E-47  Salmonella enterica subsp. enterica serovar Typhimurium str. LT2
  8ewo-assembly2_B  TM=9.693E-01  e=2.102E-33  Pseudomonas aeruginosa PAO1
  1xm8-assembly2_B  TM=9.528E-01  e=9.096E-30  Arabidopsis thaliana
  1qh5-assembly1_B  TM=9.337E-01  e=2.431E-26  Homo sapiens

Sequence (251 aa):
MNLNSIPAFDDNYIWVLNDEAGRRCLIVDPGDDAEPVLNAIAANNWQPEAIFLTHHHHDHVGGVKELVVEKKFPPQIVVYGPQETQDKGTTQVVKKDGETAFVLGHEEFFSSVIATPGHTLGHICYFSKPYLFCGDTLFSGGCGRLFEGTASSQMMYQSLKKKLSALPDDDTLVCCAHEYTLSSSNMKKFALSILPHDDLSSINDYYRRKVVKELRAKNQITLPVILKKNNEERRQQIINVFLRTTEEDDIIDLINVINEETLLQQQPPEEEERRFFAWLLRSKKKDRF

B-factor: mean 11.9, std 7.86, range [1.01, 79.21]